Protein AF-A0A2V1CBY4-F1 (afdb_monomer_lite)

Sequence (226 aa):
MPPTPPKARNARYAAYTKPDKKIATVPKSSAPMFPLSPSSPLSRLSENPPPSEPYVIDFGTHKGKLLAEVSKSWISWVKGKILNGGFEEPRYDDLRDALRHWIDLETSSEPETLGEDHEWNPPPLGFAPSTFHEEGTCQPLCISGSQIGQYFELAETVYENLPTIGGMHDVLLTNNKKRYYLLHVYDWVKTHSSEAEADAALEKFLRRNDPEMYGMLGFEVSEYYW

pLDDT: mean 76.42, std 20.04, range [38.78, 97.62]

Structure (mmCIF, N/CA/C/O backbone):
data_AF-A0A2V1CBY4-F1
#
_entry.id   AF-A0A2V1CBY4-F1
#
loop_
_atom_site.group_PDB
_atom_site.id
_atom_site.type_symbol
_atom_site.label_atom_id
_atom_site.label_alt_id
_atom_site.label_comp_id
_atom_site.label_asym_id
_atom_site.label_entity_id
_atom_site.label_seq_id
_atom_site.pdbx_PDB_ins_code
_atom_site.Cartn_x
_atom_site.Cartn_y
_atom_site.Cartn_z
_atom_site.occupancy
_atom_site.B_iso_or_equiv
_atom_site.auth_seq_id
_atom_site.auth_comp_id
_atom_site.auth_asym_id
_atom_site.auth_atom_id
_atom_site.pdbx_PDB_model_num
ATOM 1 N N . MET A 1 1 ? 2.033 -22.271 -47.388 1.00 55.12 1 MET A N 1
ATOM 2 C CA . MET A 1 1 ? 2.064 -23.024 -46.115 1.00 55.12 1 MET A CA 1
ATOM 3 C C . MET A 1 1 ? 0.773 -22.722 -45.371 1.00 55.12 1 MET A C 1
ATOM 5 O O . MET A 1 1 ? 0.488 -21.541 -45.216 1.00 55.12 1 MET A O 1
ATOM 9 N N . PRO A 1 2 ? -0.050 -23.718 -45.006 1.00 56.16 2 PRO A N 1
ATOM 10 C CA . PRO A 1 2 ? -1.267 -23.459 -44.240 1.00 56.16 2 PRO A CA 1
ATOM 11 C C . PRO A 1 2 ? -0.933 -23.119 -42.772 1.00 56.16 2 PRO A C 1
ATOM 13 O O . PRO A 1 2 ? 0.048 -23.653 -42.247 1.00 56.16 2 PRO A O 1
ATOM 16 N N . PRO A 1 3 ? -1.716 -22.249 -42.105 1.00 59.38 3 PRO A N 1
ATOM 17 C CA . PRO A 1 3 ? -1.500 -21.896 -40.706 1.00 59.38 3 PRO A CA 1
ATOM 18 C C . PRO A 1 3 ? -1.922 -23.039 -39.774 1.00 59.38 3 PRO A C 1
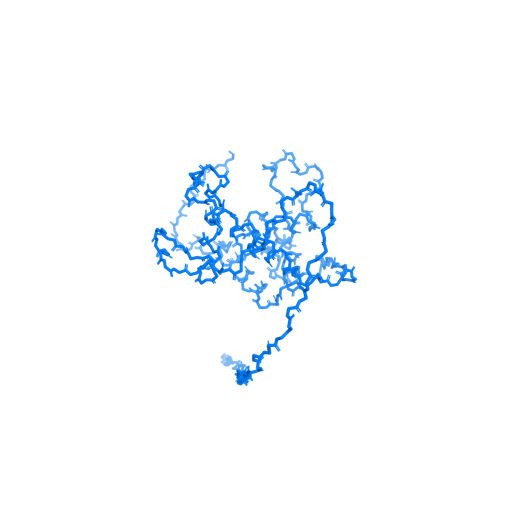ATOM 20 O O . PRO A 1 3 ? -3.004 -23.612 -39.900 1.00 59.38 3 PRO A O 1
ATOM 23 N N . THR A 1 4 ? -1.053 -23.371 -38.822 1.00 66.19 4 THR A N 1
ATOM 24 C CA . THR A 1 4 ? -1.335 -24.306 -37.726 1.00 66.19 4 THR A CA 1
ATOM 25 C C . THR A 1 4 ? -2.356 -23.724 -36.739 1.00 66.19 4 THR A C 1
ATOM 27 O O . THR A 1 4 ? -2.231 -22.555 -36.373 1.00 66.19 4 THR A O 1
ATOM 30 N N . PRO A 1 5 ? -3.327 -24.521 -36.253 1.00 60.47 5 PRO A N 1
ATOM 31 C CA . PRO A 1 5 ? -4.304 -24.073 -35.263 1.00 60.47 5 PRO A CA 1
ATOM 32 C C . PRO A 1 5 ? -3.688 -23.939 -33.854 1.00 60.47 5 PRO A C 1
ATOM 34 O O . PRO A 1 5 ? -2.742 -24.663 -33.521 1.00 60.47 5 PRO A O 1
ATOM 37 N N . PRO A 1 6 ? -4.231 -23.051 -32.996 1.00 55.97 6 PRO A N 1
ATOM 38 C CA . PRO A 1 6 ? -3.747 -22.870 -31.634 1.00 55.97 6 PRO A CA 1
ATOM 39 C C . PRO A 1 6 ? -4.102 -24.070 -30.744 1.00 55.97 6 PRO A C 1
ATOM 41 O O . PRO A 1 6 ? -5.236 -24.549 -30.708 1.00 55.97 6 PRO A O 1
ATOM 44 N N . LYS A 1 7 ? -3.100 -24.550 -29.999 1.00 54.38 7 LYS A N 1
ATOM 45 C CA . LYS A 1 7 ? -3.239 -25.598 -28.982 1.00 54.38 7 LYS A CA 1
ATOM 46 C C . LYS A 1 7 ? -4.062 -25.075 -27.803 1.00 54.38 7 LYS A C 1
ATOM 48 O O . LYS A 1 7 ? -3.594 -24.233 -27.043 1.00 54.38 7 LYS A O 1
ATOM 53 N N . ALA A 1 8 ? -5.251 -25.643 -27.623 1.00 50.94 8 ALA A N 1
ATOM 54 C CA . ALA A 1 8 ? -6.024 -25.539 -26.395 1.00 50.94 8 ALA A CA 1
ATOM 55 C C . ALA A 1 8 ? -5.210 -26.089 -25.211 1.00 50.94 8 ALA A C 1
ATOM 57 O O . ALA A 1 8 ? -4.724 -27.223 -25.254 1.00 50.94 8 ALA A O 1
ATOM 58 N N . ARG A 1 9 ? -5.061 -25.292 -24.148 1.00 48.69 9 ARG A N 1
ATOM 59 C CA . ARG A 1 9 ? -4.437 -25.717 -22.893 1.00 48.69 9 ARG A CA 1
ATOM 60 C C . ARG A 1 9 ? -5.451 -25.637 -21.750 1.00 48.69 9 ARG A C 1
ATOM 62 O O . ARG A 1 9 ? -5.736 -24.577 -21.221 1.00 48.69 9 ARG A O 1
ATOM 69 N N . ASN A 1 10 ? -5.959 -26.825 -21.433 1.00 38.78 10 ASN A N 1
ATOM 70 C CA . ASN A 1 10 ? -6.279 -27.382 -20.120 1.00 38.78 10 ASN A CA 1
ATOM 71 C C . ASN A 1 10 ? -7.112 -26.564 -19.126 1.00 38.78 10 ASN A C 1
ATOM 73 O O . ASN A 1 10 ? -6.604 -25.797 -18.316 1.00 38.78 10 ASN A O 1
ATOM 77 N N . ALA A 1 11 ? -8.384 -26.958 -19.071 1.00 48.00 11 ALA A N 1
ATOM 78 C CA . ALA A 1 11 ? -9.229 -26.908 -17.892 1.00 48.00 11 ALA A CA 1
ATOM 79 C C . ALA A 1 11 ? -8.626 -27.731 -16.736 1.00 48.00 11 ALA A C 1
ATOM 81 O O . ALA A 1 11 ? -8.433 -28.944 -16.852 1.00 48.00 11 ALA A O 1
ATOM 82 N N . ARG A 1 12 ? -8.377 -27.077 -15.599 1.00 43.75 12 ARG A N 1
ATOM 83 C CA . ARG A 1 12 ? -8.212 -27.710 -14.284 1.00 43.75 12 ARG A CA 1
ATOM 84 C C . ARG A 1 12 ? -8.840 -26.807 -13.223 1.00 43.75 12 ARG A C 1
ATOM 86 O O . ARG A 1 12 ? -8.151 -26.018 -12.595 1.00 43.75 12 ARG A O 1
ATOM 93 N N . TYR A 1 13 ? -10.143 -26.957 -13.013 1.00 40.81 13 TYR A N 1
ATOM 94 C CA . TYR A 1 13 ? -10.789 -26.534 -11.772 1.00 40.81 13 TYR A CA 1
ATOM 95 C C . TYR A 1 13 ? -11.248 -27.794 -11.047 1.00 40.81 13 TYR A C 1
ATOM 97 O O . TYR A 1 13 ? -12.235 -28.423 -11.423 1.00 40.81 13 TYR A O 1
ATOM 105 N N . ALA A 1 14 ? -10.461 -28.203 -10.053 1.00 44.50 14 ALA A N 1
ATOM 106 C CA . ALA A 1 14 ? -10.853 -29.214 -9.088 1.00 44.50 14 ALA A CA 1
ATOM 107 C C . ALA A 1 14 ? -11.705 -28.543 -8.003 1.00 44.50 14 ALA A C 1
ATOM 109 O O . ALA A 1 14 ? -11.366 -27.475 -7.494 1.00 44.50 14 ALA A O 1
ATOM 110 N N . ALA A 1 15 ? -12.835 -29.172 -7.702 1.00 46.38 15 ALA A N 1
ATOM 111 C CA . ALA A 1 15 ? -13.816 -28.737 -6.727 1.00 46.38 15 ALA A CA 1
ATOM 112 C C . ALA A 1 15 ? -13.221 -28.678 -5.311 1.00 46.38 15 ALA A C 1
ATOM 114 O O . ALA A 1 15 ? -12.754 -29.690 -4.793 1.00 46.38 15 ALA A O 1
ATOM 115 N N . TYR A 1 16 ? -13.308 -27.514 -4.666 1.00 43.09 16 TYR A N 1
ATOM 116 C CA . TYR A 1 16 ? -13.119 -27.391 -3.223 1.00 43.09 16 TYR A CA 1
ATOM 117 C C . TYR A 1 16 ? -14.472 -27.502 -2.520 1.00 43.09 16 TYR A C 1
ATOM 119 O O . TYR A 1 16 ? -15.336 -26.629 -2.610 1.00 43.09 16 TYR A O 1
ATOM 127 N N . THR A 1 17 ? -14.652 -28.620 -1.826 1.00 48.38 17 THR A N 1
ATOM 128 C CA . THR A 1 17 ? -15.756 -28.897 -0.908 1.00 48.38 17 THR A CA 1
ATOM 129 C C . THR A 1 17 ? -15.546 -28.157 0.414 1.00 48.38 17 THR A C 1
ATOM 131 O O . THR A 1 17 ? -14.491 -28.275 1.035 1.00 48.38 17 THR A O 1
ATOM 134 N N . LYS A 1 18 ? -16.566 -27.411 0.850 1.00 53.25 18 LYS A N 1
ATOM 135 C CA . LYS A 1 18 ? -16.624 -26.717 2.147 1.00 53.25 18 LYS A CA 1
ATOM 136 C C . LYS A 1 18 ? -16.678 -27.722 3.310 1.00 53.25 18 LYS A C 1
ATOM 138 O O . LYS A 1 18 ? -17.442 -28.681 3.209 1.00 53.25 18 LYS A O 1
ATOM 143 N N . PRO A 1 19 ? -15.979 -27.487 4.434 1.00 54.22 19 PRO A N 1
ATOM 144 C CA . PRO A 1 19 ? -16.253 -28.202 5.672 1.00 54.22 19 PRO A CA 1
ATOM 145 C C . PRO A 1 19 ? -17.371 -27.519 6.480 1.00 54.22 19 PRO A C 1
ATOM 147 O O . PRO A 1 19 ? -17.289 -26.341 6.828 1.00 54.22 19 PRO A O 1
ATOM 150 N N . ASP A 1 20 ? -18.400 -28.305 6.794 1.00 46.94 20 ASP A N 1
ATOM 151 C CA . ASP A 1 20 ? -19.438 -28.037 7.793 1.00 46.94 20 ASP A CA 1
ATOM 152 C C . ASP A 1 20 ? -18.820 -27.868 9.193 1.00 46.94 20 ASP A C 1
ATOM 154 O O . ASP A 1 20 ? -18.201 -28.796 9.724 1.00 46.94 20 ASP A O 1
ATOM 158 N N . LYS A 1 21 ? -19.025 -26.711 9.836 1.00 52.94 21 LYS A N 1
ATOM 159 C CA . LYS A 1 21 ? -18.724 -26.520 11.265 1.00 52.94 21 LYS A CA 1
ATOM 160 C C . LYS A 1 21 ? -20.004 -26.661 12.088 1.00 52.94 21 LYS A C 1
ATOM 162 O O . LYS A 1 21 ? -20.844 -25.767 12.137 1.00 52.94 21 LYS A O 1
ATOM 167 N N . LYS A 1 22 ? -20.110 -27.815 12.751 1.00 51.09 22 LYS A N 1
ATOM 168 C CA . LYS A 1 22 ? -21.103 -28.136 13.781 1.00 51.09 22 LYS A CA 1
ATOM 169 C C . LYS A 1 22 ? -20.962 -27.201 14.985 1.00 51.09 22 LYS A C 1
ATOM 171 O O . LYS A 1 22 ? -19.883 -27.074 15.557 1.00 51.09 22 LYS A O 1
ATOM 176 N N . ILE A 1 23 ? -22.084 -26.618 15.390 1.00 44.47 23 ILE A N 1
ATOM 177 C CA . ILE A 1 23 ? -22.261 -25.873 16.637 1.00 44.47 23 ILE A CA 1
ATOM 178 C C . ILE A 1 23 ? -22.364 -26.893 17.777 1.00 44.47 23 ILE A C 1
ATOM 180 O O . ILE A 1 23 ? -23.245 -27.753 17.758 1.00 44.47 23 ILE A O 1
ATOM 184 N N . ALA A 1 24 ? -21.461 -26.809 18.754 1.00 55.88 24 ALA A N 1
ATOM 185 C CA . ALA A 1 24 ? -21.548 -27.550 20.007 1.00 55.88 24 ALA A CA 1
ATOM 186 C C . ALA A 1 24 ? -22.181 -26.660 21.085 1.00 55.88 24 ALA A C 1
ATOM 188 O O . ALA A 1 24 ? -21.796 -25.509 21.279 1.00 55.88 24 ALA A O 1
ATOM 189 N N . THR A 1 25 ? -23.185 -27.210 21.756 1.00 48.69 25 THR A N 1
ATOM 190 C CA . THR A 1 25 ? -23.986 -26.595 22.818 1.00 48.69 25 THR A CA 1
ATOM 191 C C . THR A 1 25 ? -23.565 -27.176 24.180 1.00 48.69 25 THR A C 1
ATOM 193 O O . THR A 1 25 ? -23.189 -28.345 24.228 1.00 48.69 25 THR A O 1
ATOM 196 N N . VAL A 1 26 ? -23.801 -26.409 25.267 1.00 44.69 26 VAL A N 1
ATOM 197 C CA . VAL A 1 26 ? -23.940 -26.828 26.698 1.00 44.69 26 VAL A CA 1
ATOM 198 C C . VAL A 1 26 ? -22.620 -26.835 27.527 1.00 44.69 26 VAL A C 1
ATOM 200 O O . VAL A 1 26 ? -21.581 -27.089 26.927 1.00 44.69 26 VAL A O 1
ATOM 203 N N . PRO A 1 27 ? -22.589 -26.625 28.882 1.00 56.41 27 PRO A N 1
ATOM 204 C CA . PRO A 1 27 ? -23.635 -26.270 29.867 1.00 56.41 27 PRO A CA 1
ATOM 205 C C . PRO A 1 27 ? -23.394 -25.012 30.735 1.00 56.41 27 PRO A C 1
ATOM 207 O O . PRO A 1 27 ? -22.286 -24.558 30.991 1.00 56.41 27 PRO A O 1
ATOM 210 N N . LYS A 1 28 ? -24.515 -24.570 31.313 1.00 56.28 28 LYS A N 1
ATOM 211 C CA . LYS A 1 28 ? -24.694 -23.692 32.476 1.00 56.28 28 LYS A CA 1
ATOM 212 C C . LYS A 1 28 ? -24.162 -24.369 33.753 1.00 56.28 28 LYS A C 1
ATOM 214 O O . LYS A 1 28 ? -24.632 -25.452 34.089 1.00 56.28 28 LYS A O 1
ATOM 219 N N . SER A 1 29 ? -23.236 -23.727 34.470 1.00 52.38 29 SER A N 1
ATOM 220 C CA . SER A 1 29 ? -22.761 -24.172 35.789 1.00 52.38 29 SER A CA 1
ATOM 221 C C . SER A 1 29 ? -23.011 -23.091 36.840 1.00 52.38 29 SER A C 1
ATOM 223 O O . SER A 1 29 ? -22.680 -21.923 36.642 1.00 52.38 29 SER A O 1
ATOM 225 N N . SER A 1 30 ? -23.651 -23.499 37.932 1.00 57.56 30 SER A N 1
ATOM 226 C CA . SER A 1 30 ? -23.990 -22.699 39.107 1.00 57.56 30 SER A CA 1
ATOM 227 C C . SER A 1 30 ? -23.077 -23.053 40.281 1.00 57.56 30 SER A C 1
ATOM 229 O O . SER A 1 30 ? -22.755 -24.228 40.437 1.00 57.56 30 SER A O 1
ATOM 231 N N . ALA A 1 31 ? -22.819 -22.045 41.134 1.00 53.69 31 ALA A N 1
ATOM 232 C CA . ALA A 1 31 ? -22.392 -22.062 42.554 1.00 53.69 31 ALA A CA 1
ATOM 233 C C . ALA A 1 31 ? -21.036 -21.364 42.818 1.00 53.69 31 ALA A C 1
ATOM 235 O O . ALA A 1 31 ? -20.232 -21.259 41.896 1.00 53.69 31 ALA A O 1
ATOM 236 N N . PRO A 1 32 ? -20.691 -21.008 44.077 1.00 59.91 32 PRO A N 1
ATOM 237 C CA . PRO A 1 32 ? -21.495 -20.486 45.193 1.00 59.91 32 PRO A CA 1
ATOM 238 C C . PRO A 1 32 ? -20.951 -19.141 45.751 1.00 59.91 32 PRO A C 1
ATOM 240 O O . PRO A 1 32 ? -19.854 -18.697 45.425 1.00 59.91 32 PRO A O 1
ATOM 243 N N . MET A 1 33 ? -21.739 -18.503 46.627 1.00 61.59 33 MET A N 1
ATOM 244 C CA . MET A 1 33 ? -21.389 -17.297 47.397 1.00 61.59 33 MET A CA 1
ATOM 245 C C . MET A 1 33 ? -20.192 -17.528 48.335 1.00 61.59 33 MET A C 1
ATOM 247 O O . MET A 1 33 ? -20.223 -18.452 49.146 1.00 61.59 33 MET A O 1
ATOM 251 N N . PHE A 1 34 ? -19.218 -16.614 48.310 1.00 62.31 34 PHE A N 1
ATOM 252 C CA . PHE A 1 34 ? -18.241 -16.425 49.387 1.00 62.31 34 PHE A CA 1
ATOM 253 C C . PHE A 1 34 ? -18.455 -15.068 50.082 1.00 62.31 34 PHE A C 1
ATOM 255 O O . PHE A 1 34 ? -18.749 -14.080 49.404 1.00 62.31 34 PHE A O 1
ATOM 262 N N . PRO A 1 35 ? -18.337 -15.007 51.423 1.00 63.47 35 PRO A N 1
ATOM 263 C CA . PRO A 1 35 ? -18.532 -13.792 52.200 1.00 63.47 35 PRO A CA 1
ATOM 264 C C . PRO A 1 35 ? -17.311 -12.865 52.169 1.00 63.47 35 PRO A C 1
ATOM 266 O O . PRO A 1 35 ? -16.159 -13.285 52.084 1.00 63.47 35 PRO A O 1
ATOM 269 N N . LEU A 1 36 ? -17.633 -11.577 52.260 1.00 50.41 36 LEU A N 1
ATOM 270 C CA . LEU A 1 36 ? -16.775 -10.403 52.159 1.00 50.41 36 LEU A CA 1
ATOM 271 C C . LEU A 1 36 ? -15.687 -10.354 53.242 1.00 50.41 36 LEU A C 1
ATOM 273 O O . LEU A 1 36 ? -15.966 -10.552 54.423 1.00 50.41 36 LEU A O 1
ATOM 277 N N . SER A 1 37 ? -14.478 -9.960 52.840 1.00 57.09 37 SER A N 1
ATOM 278 C CA . SER A 1 37 ? -13.476 -9.361 53.728 1.00 57.09 37 SER A CA 1
ATOM 279 C C . SER A 1 37 ? -13.196 -7.918 53.278 1.00 57.09 37 SER A C 1
ATOM 281 O O . SER A 1 37 ? -12.965 -7.702 52.087 1.00 57.09 37 SER A O 1
ATOM 283 N N . PRO A 1 38 ? -13.240 -6.925 54.188 1.00 71.44 38 PRO A N 1
ATOM 284 C CA . PRO A 1 38 ? -13.033 -5.519 53.865 1.00 71.44 38 PRO A CA 1
ATOM 285 C C . PRO A 1 38 ? -11.573 -5.123 54.104 1.00 71.44 38 PRO A C 1
ATOM 287 O O . PRO A 1 38 ? -11.144 -5.066 55.251 1.00 71.44 38 PRO A O 1
ATOM 290 N N . SER A 1 39 ? -10.830 -4.794 53.044 1.00 45.91 39 SER A N 1
ATOM 291 C CA . SER A 1 39 ? -9.534 -4.119 53.179 1.00 45.91 39 SER A CA 1
ATOM 292 C C . SER A 1 39 ? -9.210 -3.237 51.975 1.00 45.91 39 SER A C 1
ATOM 294 O O . SER A 1 39 ? -9.085 -3.714 50.853 1.00 45.91 39 SER A O 1
ATOM 296 N N . SER A 1 40 ? -8.979 -1.965 52.306 1.00 51.38 40 SER A N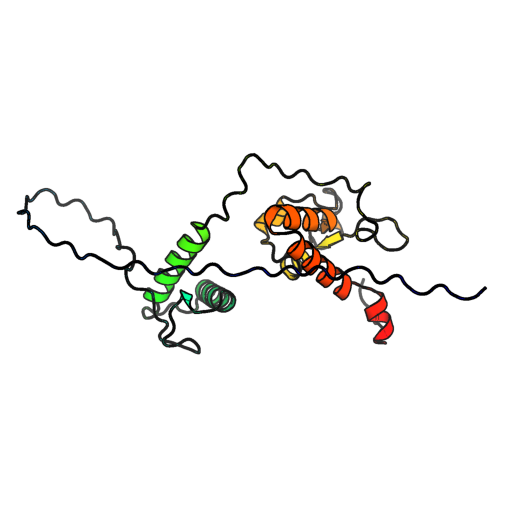 1
ATOM 297 C CA . SER A 1 40 ? -8.210 -0.941 51.589 1.00 51.38 40 SER A CA 1
ATOM 298 C C . SER A 1 40 ? -8.906 -0.130 50.479 1.00 51.38 40 SER A C 1
ATOM 300 O O . SER A 1 40 ? -9.243 -0.663 49.424 1.00 51.38 40 SER A O 1
ATOM 302 N N . PRO A 1 41 ? -9.031 1.204 50.662 1.00 56.16 41 PRO A N 1
ATOM 303 C CA . PRO A 1 41 ? -9.358 2.134 49.593 1.00 56.16 41 PRO A CA 1
ATOM 304 C C . PRO A 1 41 ? -8.091 2.395 48.767 1.00 56.16 41 PRO A C 1
ATOM 306 O O . PRO A 1 41 ? -7.356 3.348 49.017 1.00 56.16 41 PRO A O 1
ATOM 309 N N . LEU A 1 42 ? -7.809 1.521 47.799 1.00 47.00 42 LEU A N 1
ATOM 310 C CA . LEU A 1 42 ? -6.901 1.868 46.710 1.00 47.00 42 LEU A CA 1
ATOM 311 C C . LEU A 1 42 ? -7.686 2.684 45.683 1.00 47.00 42 LEU A C 1
ATOM 313 O O . LEU A 1 42 ? -8.744 2.261 45.214 1.00 47.00 42 LEU A O 1
ATOM 317 N N . SER A 1 43 ? -7.157 3.858 45.356 1.00 42.16 43 SER A N 1
ATOM 318 C CA . SER A 1 43 ? -7.598 4.708 44.258 1.00 42.16 43 SER A CA 1
ATOM 319 C C . SER A 1 43 ? -7.859 3.869 43.008 1.00 42.16 43 SER A C 1
ATOM 321 O O . SER A 1 43 ? -6.926 3.337 42.408 1.00 42.16 43 SER A O 1
ATOM 323 N N . ARG A 1 44 ? -9.138 3.749 42.633 1.00 43.41 44 ARG A N 1
ATOM 324 C CA . ARG A 1 44 ? -9.574 3.190 41.353 1.00 43.41 44 ARG A CA 1
ATOM 325 C C . ARG A 1 44 ? -8.953 4.027 40.237 1.00 43.41 44 ARG A C 1
ATOM 327 O O . ARG A 1 44 ? -9.488 5.075 39.882 1.00 43.41 44 ARG A O 1
ATOM 334 N N . LEU A 1 45 ? -7.837 3.561 39.680 1.00 43.78 45 LEU A N 1
ATOM 335 C CA . LEU A 1 45 ? -7.622 3.751 38.254 1.00 43.78 45 LEU A CA 1
ATOM 336 C C . LEU A 1 45 ? -8.827 3.116 37.561 1.00 43.78 45 LEU A C 1
ATOM 338 O O . LEU A 1 45 ? -9.236 2.010 37.905 1.00 43.78 45 LEU A O 1
ATOM 342 N N . SER A 1 46 ? -9.437 3.876 36.664 1.00 45.62 46 SER A N 1
ATOM 343 C CA . SER A 1 46 ? -10.626 3.508 35.910 1.00 45.62 46 SER A CA 1
ATOM 344 C C . SER A 1 46 ? -10.335 2.300 35.009 1.00 45.62 46 SER A C 1
ATOM 346 O O . SER A 1 46 ? -10.058 2.464 33.826 1.00 45.62 46 SER A O 1
ATOM 348 N N . GLU A 1 47 ? -10.387 1.086 35.558 1.00 48.25 47 GLU A N 1
ATOM 349 C CA . GLU A 1 47 ? -10.667 -0.130 34.791 1.00 48.25 47 GLU A CA 1
ATOM 350 C C . GLU A 1 47 ? -12.111 -0.003 34.303 1.00 48.25 47 GLU A C 1
ATOM 352 O O . GLU A 1 47 ? -13.054 -0.414 34.979 1.00 48.25 47 GLU A O 1
ATOM 357 N N . ASN A 1 48 ? -12.301 0.648 33.154 1.00 54.88 48 ASN A N 1
ATOM 358 C CA . ASN A 1 48 ? -13.534 0.470 32.404 1.00 54.88 48 ASN A CA 1
ATOM 359 C C . ASN A 1 48 ? -13.529 -0.989 31.934 1.00 54.88 48 ASN A C 1
ATOM 361 O O . ASN A 1 48 ? -12.645 -1.351 31.151 1.00 54.88 48 ASN A O 1
ATOM 365 N N . PRO A 1 49 ? -14.432 -1.851 32.443 1.00 57.75 49 PRO A N 1
ATOM 366 C CA . PRO A 1 49 ? -14.528 -3.210 31.940 1.00 57.75 49 PRO A CA 1
ATOM 367 C C . PRO A 1 49 ? -14.790 -3.140 30.430 1.00 57.75 49 PRO A C 1
ATOM 369 O O . PRO A 1 49 ? -15.543 -2.262 29.998 1.00 57.75 49 PRO A O 1
ATOM 372 N N . PRO A 1 50 ? -14.178 -4.027 29.624 1.00 59.00 50 PRO A N 1
ATOM 373 C CA . PRO A 1 50 ? -14.440 -4.055 28.195 1.00 59.00 50 PRO A CA 1
ATOM 374 C C . PRO A 1 50 ? -15.956 -4.163 27.989 1.00 59.00 50 PRO A C 1
ATOM 376 O O . PRO A 1 50 ? -16.589 -4.988 28.661 1.00 59.00 50 PRO A O 1
ATOM 379 N N . PRO A 1 51 ? -16.556 -3.326 27.126 1.00 60.25 51 PRO A N 1
ATOM 380 C CA . PRO A 1 51 ? -17.990 -3.357 26.898 1.00 60.25 51 PRO A CA 1
ATOM 381 C C . PRO A 1 51 ? -18.361 -4.758 26.408 1.00 60.25 51 PRO A C 1
ATOM 383 O O . PRO A 1 51 ? -17.982 -5.180 25.319 1.00 60.25 51 PRO A O 1
ATOM 386 N N . SER A 1 52 ? -19.066 -5.513 27.253 1.00 66.38 52 SER A N 1
ATOM 387 C CA . SER A 1 52 ? -19.444 -6.902 26.975 1.00 66.38 52 SER A CA 1
ATOM 388 C C . SER A 1 52 ? -20.510 -7.018 25.887 1.00 66.38 52 SER A C 1
ATOM 390 O O . SER A 1 52 ? -20.820 -8.122 25.443 1.00 66.38 52 SER A O 1
ATOM 392 N N . GLU A 1 53 ? -21.089 -5.894 25.471 1.00 82.44 53 GLU A N 1
ATOM 393 C CA . GLU A 1 53 ? -22.155 -5.846 24.485 1.00 82.44 53 GLU A CA 1
ATOM 394 C C . GLU A 1 53 ? -21.643 -5.257 23.165 1.00 82.44 53 GLU A C 1
ATOM 396 O O . GLU A 1 53 ? -20.998 -4.205 23.159 1.00 82.44 53 GLU A O 1
ATOM 401 N N . PRO A 1 54 ? -21.902 -5.926 22.028 1.00 88.94 54 PRO A N 1
ATOM 402 C CA . PRO A 1 54 ? -21.482 -5.429 20.731 1.00 88.94 54 PRO A CA 1
ATOM 403 C C . PRO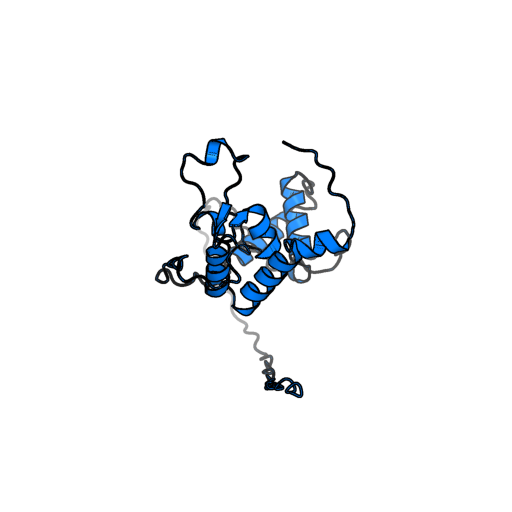 A 1 54 ? -22.25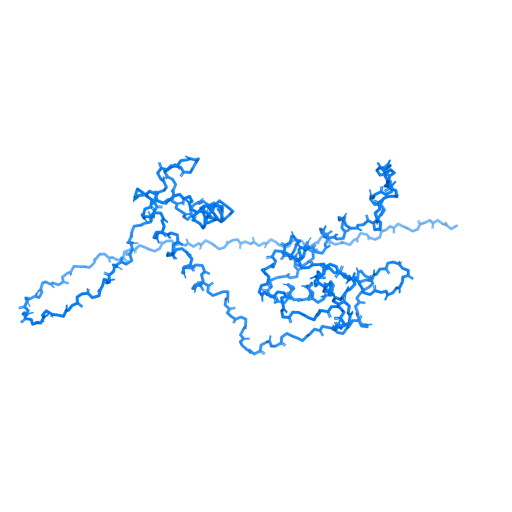2 -4.143 20.397 1.00 88.94 54 PRO A C 1
ATOM 405 O O . PRO A 1 54 ? -23.481 -4.107 20.445 1.00 88.94 54 PRO A O 1
ATOM 408 N N . TYR A 1 55 ? -21.521 -3.082 20.050 1.00 93.06 55 TYR A N 1
ATOM 409 C CA . TYR A 1 55 ? -22.098 -1.766 19.777 1.00 93.06 55 TYR A CA 1
ATOM 410 C C . TYR A 1 55 ? -23.053 -1.795 18.571 1.00 93.06 55 TYR A C 1
ATOM 412 O O . TYR A 1 55 ? -22.680 -2.230 17.472 1.00 93.06 55 TYR A O 1
ATOM 420 N N . VAL A 1 56 ? -24.276 -1.297 18.781 1.00 96.12 56 VAL A N 1
ATOM 421 C CA . VAL A 1 56 ? -25.315 -1.137 17.755 1.00 96.12 56 VAL A CA 1
ATOM 422 C C . VAL A 1 56 ? -25.333 0.317 17.300 1.00 96.12 56 VAL A C 1
ATOM 424 O O . VAL A 1 56 ? -25.535 1.227 18.099 1.00 96.12 56 VAL A O 1
ATOM 427 N N . ILE A 1 57 ? -25.176 0.537 15.999 1.00 95.94 57 ILE A N 1
ATOM 428 C CA . ILE A 1 57 ? -25.205 1.874 15.405 1.00 95.94 57 ILE A CA 1
ATOM 429 C C . ILE A 1 57 ? -26.632 2.421 15.487 1.00 95.94 57 ILE A C 1
ATOM 431 O O . ILE A 1 57 ? -27.568 1.784 15.009 1.00 95.94 57 ILE A O 1
ATOM 435 N N . ASP A 1 58 ? -26.830 3.617 16.031 1.00 95.81 58 ASP A N 1
ATOM 436 C CA . ASP A 1 58 ? -28.159 4.217 16.222 1.00 95.81 58 ASP A CA 1
ATOM 437 C C . ASP A 1 58 ? -28.489 5.346 15.219 1.00 95.81 58 ASP A C 1
ATOM 439 O O . ASP A 1 58 ? -29.607 5.879 15.220 1.00 95.81 58 ASP A O 1
ATOM 443 N N . PHE A 1 59 ? -27.572 5.652 14.291 1.00 93.62 59 PHE A N 1
ATOM 444 C CA . PHE A 1 59 ? -27.686 6.744 13.316 1.00 93.62 59 PHE A CA 1
ATOM 445 C C . PHE A 1 59 ? -27.408 6.338 11.855 1.00 93.62 59 PHE A C 1
ATOM 447 O O . PHE A 1 59 ? -26.843 5.289 11.546 1.00 93.62 59 PHE A O 1
ATOM 454 N N . GLY A 1 60 ? -27.789 7.228 10.930 1.00 93.62 60 GLY A N 1
ATOM 455 C CA . GLY A 1 60 ? -27.451 7.140 9.506 1.00 93.62 60 GLY A CA 1
ATOM 456 C C . GLY A 1 60 ? -27.990 5.896 8.788 1.00 93.62 60 GLY A C 1
ATOM 457 O O . GLY A 1 60 ? -28.981 5.290 9.191 1.00 93.62 60 GLY A O 1
ATOM 458 N N . THR A 1 61 ? -27.323 5.522 7.694 1.00 94.62 61 THR A N 1
ATOM 459 C CA . THR A 1 61 ? -27.710 4.406 6.807 1.00 94.62 61 THR A CA 1
ATOM 460 C C . THR A 1 61 ? -27.549 3.026 7.453 1.00 94.62 61 THR A C 1
ATOM 462 O O . THR A 1 61 ? -28.159 2.059 7.004 1.00 94.62 61 THR A O 1
ATOM 465 N N . HIS A 1 62 ? -26.732 2.918 8.503 1.00 96.06 62 HIS A N 1
ATOM 466 C CA . HIS A 1 62 ? -26.421 1.656 9.183 1.00 96.06 62 HIS A CA 1
ATOM 467 C C . HIS A 1 62 ? -27.137 1.509 10.532 1.00 96.06 62 HIS A C 1
ATOM 469 O O . HIS A 1 62 ? -26.773 0.642 11.321 1.00 96.06 62 HIS A O 1
ATOM 475 N N . LYS A 1 63 ? -28.174 2.316 10.790 1.00 96.06 63 LYS A N 1
ATOM 476 C CA . LYS A 1 63 ? -28.964 2.243 12.021 1.00 96.06 63 LYS A CA 1
ATOM 477 C C . LYS A 1 63 ? -29.509 0.829 12.270 1.00 96.06 63 LYS A C 1
ATOM 479 O O . LYS A 1 63 ? -30.119 0.227 11.389 1.00 96.06 63 LYS A O 1
ATOM 484 N N . GLY A 1 64 ? -29.325 0.337 13.491 1.00 96.06 64 GLY A N 1
ATOM 485 C CA . GLY A 1 64 ? -29.732 -0.986 13.957 1.00 96.06 64 GLY A CA 1
ATOM 486 C C . GLY A 1 64 ? -28.749 -2.109 13.629 1.00 96.06 64 GLY A C 1
ATOM 487 O O . GLY A 1 64 ? -28.988 -3.235 14.053 1.00 96.06 64 GLY A O 1
ATOM 488 N N . LYS A 1 65 ? -27.663 -1.833 12.895 1.00 96.69 65 LYS A N 1
ATOM 489 C CA . LYS A 1 65 ? -26.622 -2.827 12.599 1.00 96.69 65 LYS A CA 1
ATOM 490 C C . LYS A 1 65 ? -25.528 -2.810 13.653 1.00 96.69 65 LYS A C 1
ATOM 492 O O . LYS A 1 65 ? -25.231 -1.764 14.237 1.00 96.69 65 LYS A O 1
ATOM 497 N N . LEU A 1 66 ? -24.897 -3.961 13.850 1.00 95.25 66 LEU A N 1
ATOM 498 C CA . LEU A 1 66 ? -23.701 -4.061 14.683 1.00 95.25 66 LEU A CA 1
ATOM 499 C C . LEU A 1 66 ? -22.497 -3.469 13.956 1.00 95.25 66 LEU A C 1
ATOM 501 O O . LEU A 1 66 ? -22.392 -3.579 12.734 1.00 95.25 66 LEU A O 1
ATOM 505 N N . LEU A 1 67 ? -21.543 -2.913 14.706 1.00 92.69 67 LEU A N 1
ATOM 506 C CA . LEU A 1 67 ? -20.307 -2.371 14.129 1.00 92.69 67 LEU A CA 1
ATOM 507 C C . LEU A 1 67 ? -19.556 -3.411 13.268 1.00 92.69 67 LEU A C 1
ATOM 509 O O . LEU A 1 67 ? -19.027 -3.072 12.215 1.00 92.69 67 LEU A O 1
ATOM 513 N N . ALA A 1 68 ? -19.594 -4.687 13.669 1.00 90.12 68 ALA A N 1
ATOM 514 C CA . ALA A 1 68 ? -18.981 -5.807 12.949 1.00 90.12 68 ALA A CA 1
ATOM 515 C C . ALA A 1 68 ? -19.700 -6.207 11.642 1.00 90.12 68 ALA A C 1
ATOM 517 O O . ALA A 1 68 ? -19.112 -6.889 10.808 1.00 90.12 68 ALA A O 1
ATOM 518 N N . GLU A 1 69 ? -20.961 -5.807 11.446 1.00 94.19 69 GLU A N 1
ATOM 519 C CA . GLU A 1 69 ? -21.733 -6.103 10.225 1.00 94.19 69 GLU A CA 1
ATOM 520 C C . GLU A 1 69 ? -21.527 -5.057 9.122 1.00 94.19 69 GLU A C 1
ATOM 522 O O . GLU A 1 69 ? -22.021 -5.209 7.999 1.00 94.19 69 GLU A O 1
ATOM 527 N N . VAL A 1 70 ? -20.849 -3.957 9.441 1.00 94.44 70 VAL A N 1
ATOM 528 C CA . VAL A 1 70 ? -20.633 -2.855 8.510 1.00 94.44 70 VAL A CA 1
ATOM 529 C C . VAL A 1 70 ? -19.311 -3.034 7.763 1.00 94.44 70 VAL A C 1
ATOM 531 O O . VAL A 1 70 ? -18.359 -3.624 8.263 1.00 94.44 70 VAL A O 1
ATOM 534 N N . SER A 1 71 ? -19.248 -2.542 6.523 1.00 92.06 71 SER A N 1
ATOM 535 C CA . SER A 1 71 ? -18.041 -2.643 5.707 1.00 92.06 71 SER A CA 1
ATOM 536 C C . SER A 1 71 ? -16.880 -1.847 6.310 1.00 92.06 71 SER A C 1
ATOM 538 O O . SER A 1 71 ? -17.057 -0.736 6.821 1.00 92.06 71 SER A O 1
ATOM 540 N N . LYS A 1 72 ? -15.659 -2.377 6.162 1.00 85.44 72 LYS A N 1
ATOM 541 C CA . LYS A 1 72 ? -14.426 -1.717 6.623 1.00 85.44 72 LYS A CA 1
ATOM 542 C C . LYS A 1 72 ? -14.270 -0.300 6.062 1.00 85.44 72 LYS A C 1
ATOM 544 O O . LYS A 1 72 ? -13.843 0.599 6.777 1.00 85.44 72 LYS A O 1
ATOM 549 N N . SER A 1 73 ? -14.686 -0.067 4.815 1.00 82.12 73 SER A N 1
ATOM 550 C CA . SER A 1 73 ? -14.643 1.260 4.186 1.00 82.12 73 SER A CA 1
ATOM 551 C C . SER A 1 73 ? -15.506 2.292 4.920 1.00 82.12 73 SER A C 1
ATOM 553 O O . SER A 1 73 ? -15.086 3.437 5.077 1.00 82.12 73 SER A O 1
ATOM 555 N N . TRP A 1 74 ? -16.692 1.905 5.405 1.00 93.88 74 TRP A N 1
ATOM 556 C CA . TRP A 1 74 ? -17.541 2.809 6.186 1.00 93.88 74 TRP A CA 1
ATOM 557 C C . TRP A 1 74 ? -16.937 3.081 7.564 1.00 93.88 74 TRP A C 1
ATOM 559 O O . TRP A 1 74 ? -16.890 4.233 7.988 1.00 93.88 74 TRP A O 1
ATOM 569 N N . ILE A 1 75 ? -16.393 2.053 8.222 1.00 92.56 75 ILE A N 1
ATOM 570 C CA . ILE A 1 75 ? -15.681 2.210 9.499 1.00 92.56 75 ILE A CA 1
ATOM 571 C C . ILE A 1 75 ? -14.498 3.178 9.332 1.00 92.56 75 ILE A C 1
ATOM 573 O O . ILE A 1 75 ? -14.342 4.108 10.122 1.00 92.56 75 ILE A O 1
ATOM 577 N N . SER A 1 76 ? -13.711 3.023 8.263 1.00 84.44 76 SER A N 1
ATOM 578 C CA . SER A 1 76 ? -12.610 3.932 7.925 1.00 84.44 76 SER A CA 1
ATOM 579 C C . SER A 1 76 ? -13.091 5.368 7.695 1.00 84.44 76 SER A C 1
ATOM 581 O O . SER A 1 76 ? -12.436 6.315 8.130 1.00 84.44 76 SER A O 1
ATOM 583 N N . TRP A 1 77 ? -14.247 5.552 7.052 1.00 93.06 77 TRP A N 1
ATOM 584 C CA . TRP A 1 77 ? -14.848 6.874 6.873 1.00 93.06 77 TRP A CA 1
ATOM 585 C C . TRP A 1 77 ? -15.271 7.507 8.207 1.00 93.06 77 TRP A C 1
ATOM 587 O O . TRP A 1 77 ? -14.972 8.680 8.438 1.00 93.06 77 TRP A O 1
ATOM 597 N N . VAL A 1 78 ? -15.906 6.746 9.110 1.00 94.25 78 VAL A N 1
ATOM 598 C CA . VAL A 1 78 ? -16.289 7.238 10.448 1.00 94.25 78 VAL A CA 1
ATOM 599 C C . VAL A 1 78 ? -15.052 7.626 11.258 1.00 94.25 78 VAL A C 1
ATOM 601 O O . VAL A 1 78 ? -15.028 8.715 11.832 1.00 94.25 78 VAL A O 1
ATOM 604 N N . LYS A 1 79 ? -13.996 6.801 11.238 1.00 90.50 79 LYS A N 1
ATOM 605 C CA . LYS A 1 79 ? -12.697 7.127 11.857 1.00 90.50 79 LYS A CA 1
ATOM 606 C C . LYS A 1 79 ? -12.151 8.452 11.321 1.00 90.50 79 LYS A C 1
ATOM 608 O O . LYS A 1 79 ? -11.813 9.342 12.098 1.00 90.50 79 LYS A O 1
ATOM 613 N N . GLY A 1 80 ? -12.147 8.620 9.997 1.00 83.44 80 GLY A N 1
ATOM 614 C CA . GLY A 1 80 ? -11.744 9.872 9.358 1.00 83.44 80 GLY A CA 1
ATOM 615 C C . GLY A 1 80 ? -12.586 11.065 9.814 1.00 83.44 80 GLY A C 1
ATOM 616 O O . GLY A 1 80 ? -12.050 12.148 10.028 1.00 83.44 80 GLY A O 1
ATOM 617 N N . LYS A 1 81 ? -13.896 10.894 10.016 1.00 94.00 81 LYS A N 1
ATOM 618 C CA . LYS A 1 81 ? -14.758 11.963 10.538 1.00 94.00 81 LYS A CA 1
ATOM 619 C C . LYS A 1 81 ? -14.448 12.324 11.987 1.00 94.00 81 LYS A C 1
ATOM 621 O O . LYS A 1 81 ? -14.385 13.515 12.266 1.00 94.00 81 LYS A O 1
ATOM 626 N N . ILE A 1 82 ? -14.199 11.346 12.855 1.00 93.12 82 ILE A N 1
ATOM 627 C CA . ILE A 1 82 ? -13.812 11.585 14.255 1.00 93.12 82 ILE A CA 1
ATOM 628 C C . ILE A 1 82 ? -12.499 12.371 14.334 1.00 93.12 82 ILE A C 1
ATOM 630 O O . ILE A 1 82 ? -12.415 13.362 15.053 1.00 93.12 82 ILE A O 1
ATOM 634 N N . LEU A 1 83 ? -11.496 11.988 13.538 1.00 86.75 83 LEU A N 1
ATOM 635 C CA . LEU A 1 83 ? -10.208 12.692 13.486 1.00 86.75 83 LEU A CA 1
ATOM 636 C C . LEU A 1 83 ? -10.329 14.143 12.992 1.00 86.75 83 LEU A C 1
ATOM 638 O O . LEU A 1 83 ? -9.516 14.985 13.353 1.00 86.75 83 LEU A O 1
ATOM 642 N N . ASN A 1 84 ? -11.352 14.441 12.190 1.00 91.44 84 ASN A N 1
ATOM 643 C CA . ASN A 1 84 ? -11.637 15.783 11.681 1.00 91.44 84 ASN A CA 1
ATOM 644 C C . ASN A 1 84 ? -12.614 16.580 12.574 1.00 91.44 84 ASN A C 1
ATOM 646 O O . ASN A 1 84 ? -13.223 17.537 12.095 1.00 91.44 84 ASN A O 1
ATOM 650 N N . GLY A 1 85 ? -12.814 16.178 13.836 1.00 92.25 85 GLY A N 1
ATOM 651 C CA . GLY A 1 85 ? -13.708 16.865 14.782 1.00 92.25 85 GLY A CA 1
ATOM 652 C C . GLY A 1 85 ? -15.204 16.611 14.550 1.00 92.25 85 GLY A C 1
ATOM 653 O O . GLY A 1 85 ? -16.060 17.323 15.068 1.00 92.25 85 GLY A O 1
ATOM 654 N N . GLY A 1 86 ? -15.561 15.613 13.741 1.00 92.62 86 GLY A N 1
ATOM 655 C CA . GLY A 1 86 ? -16.928 15.099 13.683 1.00 92.62 86 GLY A CA 1
ATOM 656 C C . GLY A 1 86 ? -17.226 14.189 14.876 1.00 92.62 86 GLY A C 1
ATOM 657 O O . GLY A 1 86 ? -16.320 13.573 15.426 1.00 92.62 86 GLY A O 1
ATOM 658 N N . PHE A 1 87 ? -18.503 14.040 15.236 1.00 93.69 87 PHE A N 1
ATOM 659 C CA . PHE A 1 87 ? -18.937 13.163 16.335 1.00 93.69 87 PHE A CA 1
ATOM 660 C C . PHE A 1 87 ? -18.331 13.529 17.704 1.00 93.69 87 PHE A C 1
ATOM 662 O O . PHE A 1 87 ? -18.050 12.653 18.522 1.00 93.69 87 PHE A O 1
ATOM 669 N N . GLU A 1 88 ? -18.110 14.820 17.965 1.00 94.12 88 GLU A N 1
ATOM 670 C CA . GLU A 1 88 ? -17.630 15.285 19.271 1.00 94.12 88 GLU A CA 1
ATOM 671 C C . GLU A 1 88 ? -18.723 15.281 20.342 1.00 94.12 88 GLU A C 1
ATOM 673 O O . GLU A 1 88 ? -18.404 15.268 21.535 1.00 94.12 88 GLU A O 1
ATOM 678 N N . GLU A 1 89 ? -19.998 15.277 19.938 1.00 95.44 89 GLU A N 1
ATOM 679 C CA . GLU A 1 89 ? -21.111 15.351 20.878 1.00 95.44 89 GLU A CA 1
ATOM 680 C C . GLU A 1 89 ? -21.133 14.144 21.838 1.00 95.44 89 GLU A C 1
ATOM 682 O O . GLU A 1 89 ? -20.941 13.014 21.386 1.00 95.44 89 GLU A O 1
ATOM 687 N N . PRO A 1 90 ? -21.476 14.338 23.131 1.00 94.62 90 PRO A N 1
ATOM 688 C CA . PRO A 1 90 ? -21.438 13.274 24.147 1.00 94.62 90 PRO A CA 1
ATOM 689 C C . PRO A 1 90 ? -22.253 12.018 23.809 1.00 94.62 90 PRO A C 1
ATOM 691 O O . PRO A 1 90 ? -21.949 10.921 24.255 1.00 94.62 90 PRO A O 1
ATOM 694 N N . ARG A 1 91 ? -23.287 12.145 22.967 1.00 94.38 91 ARG A N 1
ATOM 695 C CA . ARG A 1 91 ? -24.080 10.996 22.490 1.00 94.38 91 ARG A CA 1
ATOM 696 C C . ARG A 1 91 ? -23.273 9.973 21.676 1.00 94.38 91 ARG A C 1
ATOM 698 O O . ARG A 1 91 ? -23.782 8.892 21.416 1.00 94.38 91 ARG A O 1
ATOM 705 N N . TYR A 1 92 ? -22.069 10.326 21.225 1.00 94.62 92 TYR A N 1
ATOM 706 C CA . TYR A 1 92 ? -21.197 9.465 20.426 1.00 94.62 92 TYR A CA 1
ATOM 707 C C . TYR A 1 92 ? -20.000 8.919 21.219 1.00 94.62 92 TYR A C 1
ATOM 709 O O . TYR A 1 92 ? -19.088 8.355 20.615 1.00 94.62 92 TYR A O 1
ATOM 717 N N . ASP A 1 93 ? -19.979 9.062 22.548 1.00 93.56 93 ASP A N 1
ATOM 718 C CA . ASP A 1 93 ? -18.916 8.503 23.398 1.00 93.56 93 ASP A CA 1
ATOM 719 C C . ASP A 1 93 ? -18.804 6.985 23.216 1.00 93.56 93 ASP A C 1
ATOM 721 O O . ASP A 1 93 ? -17.731 6.483 22.883 1.00 93.56 93 ASP A O 1
ATOM 725 N N . ASP A 1 94 ? -19.940 6.286 23.246 1.00 91.94 94 ASP A N 1
ATOM 726 C CA . ASP A 1 94 ? -20.003 4.836 23.046 1.00 91.94 94 ASP A CA 1
ATOM 727 C C . ASP A 1 94 ? -19.482 4.405 21.662 1.00 91.94 94 ASP A C 1
ATOM 729 O O . ASP A 1 94 ? -18.821 3.376 21.535 1.00 91.94 94 ASP A O 1
ATOM 733 N N . LEU A 1 95 ? -19.728 5.205 20.612 1.00 94.19 95 LEU A N 1
ATOM 734 C CA . LEU A 1 95 ? -19.195 4.949 19.267 1.00 94.19 95 LEU A CA 1
ATOM 735 C C . LEU A 1 95 ? -17.670 5.076 19.250 1.00 94.19 95 LEU A C 1
ATOM 737 O O . LEU A 1 95 ? -16.983 4.250 18.645 1.00 94.19 95 LEU A O 1
ATOM 741 N N . ARG A 1 96 ? -17.141 6.137 19.873 1.00 94.62 96 ARG A N 1
ATOM 742 C CA . ARG A 1 96 ? -15.698 6.397 19.938 1.00 94.62 96 ARG A CA 1
ATOM 743 C C . ARG A 1 96 ? -14.989 5.292 20.713 1.00 94.62 96 ARG A C 1
ATOM 745 O O . ARG A 1 96 ? -13.953 4.813 20.251 1.00 94.62 96 ARG A O 1
ATOM 752 N N . ASP A 1 97 ? -15.567 4.848 21.822 1.00 92.06 97 ASP A N 1
ATOM 753 C CA . ASP A 1 97 ? -15.019 3.761 22.630 1.00 92.06 97 ASP A CA 1
ATOM 754 C C . ASP A 1 97 ? -15.123 2.407 21.915 1.00 92.06 97 ASP A C 1
ATOM 756 O O . ASP A 1 97 ? -14.134 1.673 21.846 1.00 92.06 97 ASP A O 1
ATOM 760 N N . ALA A 1 98 ? -16.250 2.111 21.261 1.00 92.00 98 ALA A N 1
ATOM 761 C CA . ALA A 1 98 ? -16.386 0.910 20.437 1.00 92.00 98 ALA A CA 1
ATOM 762 C C . ALA A 1 98 ? -15.368 0.874 19.281 1.00 92.00 98 ALA A C 1
ATOM 764 O O . ALA A 1 98 ? -14.790 -0.176 18.996 1.00 92.00 98 ALA A O 1
ATOM 765 N N . LEU A 1 99 ? -15.106 2.012 18.629 1.00 91.50 99 LEU A N 1
ATOM 766 C CA . LEU A 1 99 ? -14.114 2.111 17.554 1.00 91.50 99 LEU A CA 1
ATOM 767 C C . LEU A 1 99 ? -12.672 1.984 18.052 1.00 91.50 99 LEU A C 1
ATOM 769 O O . LEU A 1 99 ? -11.858 1.412 17.329 1.00 91.50 99 LEU A O 1
ATOM 773 N N . ARG A 1 100 ? -12.352 2.478 19.256 1.00 89.69 100 ARG A N 1
ATOM 774 C CA . ARG A 1 100 ? -11.041 2.258 19.896 1.00 89.69 100 ARG A CA 1
ATOM 775 C C . ARG A 1 100 ? -10.799 0.771 20.125 1.00 89.69 100 ARG A C 1
ATOM 777 O O . ARG A 1 100 ? -9.808 0.243 19.638 1.00 89.69 100 ARG A O 1
ATOM 784 N N . HIS A 1 101 ? -11.764 0.081 20.730 1.00 85.50 101 HIS A N 1
ATOM 785 C CA . HIS A 1 101 ? -11.670 -1.365 20.928 1.00 85.50 101 HIS A CA 1
ATOM 786 C C . HIS A 1 101 ? -11.584 -2.136 19.612 1.00 85.50 101 HIS A C 1
ATOM 788 O O . HIS A 1 101 ? -10.863 -3.124 19.523 1.00 85.50 101 HIS A O 1
ATOM 794 N N . TRP A 1 102 ? -12.289 -1.689 18.572 1.00 84.56 102 TRP A N 1
ATOM 795 C CA . TRP A 1 102 ? -12.210 -2.323 17.259 1.00 84.56 102 TRP A CA 1
ATOM 796 C C . TRP A 1 102 ? -10.837 -2.133 16.594 1.00 84.56 102 TRP A C 1
ATOM 798 O O . TRP A 1 102 ? -10.367 -3.043 15.919 1.00 84.56 102 TRP A O 1
ATOM 808 N N . ILE A 1 103 ? -10.170 -0.990 16.809 1.00 78.50 103 ILE A N 1
ATOM 809 C CA . ILE A 1 103 ? -8.772 -0.781 16.396 1.00 78.50 103 ILE A CA 1
ATOM 810 C C . ILE A 1 103 ? -7.860 -1.733 17.154 1.00 78.50 103 ILE A C 1
ATOM 812 O O . ILE A 1 103 ? -7.037 -2.381 16.520 1.00 78.50 103 ILE A O 1
ATOM 816 N N . ASP A 1 104 ? -8.029 -1.860 18.466 1.00 74.69 104 ASP A N 1
ATOM 817 C CA . ASP A 1 104 ? -7.214 -2.773 19.266 1.00 74.69 104 ASP A CA 1
ATOM 818 C C . ASP A 1 104 ? -7.434 -4.225 18.838 1.00 74.69 104 ASP A C 1
ATOM 820 O O . ASP A 1 104 ? -6.484 -4.986 18.792 1.00 74.69 104 ASP A O 1
ATOM 824 N N . LEU A 1 105 ? -8.651 -4.607 18.444 1.00 73.31 105 LEU A N 1
ATOM 825 C CA . LEU A 1 105 ? -8.953 -5.930 17.890 1.00 73.31 105 LEU A CA 1
ATOM 826 C C . LEU A 1 105 ? -8.363 -6.148 16.491 1.00 73.31 105 LEU A C 1
ATOM 828 O O . LEU A 1 105 ? -7.857 -7.235 16.239 1.00 73.31 105 LEU A O 1
ATOM 832 N N . GLU A 1 106 ? -8.394 -5.155 15.595 1.00 68.81 106 GLU A N 1
ATOM 833 C CA . GLU A 1 106 ? -7.734 -5.252 14.279 1.00 68.81 106 GLU A CA 1
ATOM 834 C C . GLU A 1 106 ? -6.206 -5.177 14.374 1.00 68.81 106 GLU A C 1
ATOM 836 O O . GLU A 1 106 ? -5.514 -5.729 13.527 1.00 68.81 106 GLU A O 1
ATOM 841 N N . THR A 1 107 ? -5.682 -4.499 15.392 1.00 64.31 107 THR A N 1
ATOM 842 C CA . THR A 1 107 ? -4.239 -4.374 15.639 1.00 64.31 107 THR A CA 1
ATOM 843 C C . THR A 1 107 ? -3.719 -5.574 16.432 1.00 64.31 107 THR A C 1
ATOM 845 O O . THR A 1 107 ? -2.586 -5.991 16.233 1.00 64.31 107 THR A O 1
ATOM 848 N N . SER A 1 108 ? -4.549 -6.156 17.306 1.00 57.41 108 SER A N 1
ATOM 849 C CA . SER A 1 108 ? -4.263 -7.379 18.069 1.00 57.41 108 SER A CA 1
ATOM 850 C C . SER A 1 108 ? -4.550 -8.643 17.273 1.00 57.41 108 SER A C 1
ATOM 852 O O . SER A 1 108 ? -3.961 -9.678 17.583 1.00 57.41 108 SER A O 1
ATOM 854 N N . SER A 1 109 ? -5.367 -8.583 16.217 1.00 48.56 109 SER A N 1
ATOM 855 C CA . SER A 1 109 ? -5.074 -9.387 15.038 1.00 48.56 109 SER A CA 1
ATOM 856 C C . SER A 1 109 ? -3.844 -8.776 14.381 1.00 48.56 109 SER A C 1
ATOM 858 O O . SER A 1 109 ? -3.939 -8.208 13.294 1.00 48.56 109 SER A O 1
ATOM 860 N N . GLU A 1 110 ? -2.696 -8.861 15.065 1.00 45.66 110 GLU A N 1
ATOM 861 C CA . GLU A 1 110 ? -1.419 -8.778 14.378 1.00 45.66 110 GLU A CA 1
ATOM 862 C C . GLU A 1 110 ? -1.608 -9.658 13.141 1.00 45.66 110 GLU A C 1
ATOM 864 O O . GLU A 1 110 ? -2.033 -10.813 13.302 1.00 45.66 110 GLU A O 1
ATOM 869 N N . PRO A 1 111 ? -1.432 -9.132 11.914 1.00 50.94 111 PRO A N 1
ATOM 870 C CA . PRO A 1 111 ? -1.241 -10.033 10.792 1.00 50.94 111 PRO A CA 1
ATOM 871 C C . PRO A 1 111 ? -0.117 -10.925 11.278 1.00 50.94 111 PRO A C 1
ATOM 873 O O . PRO A 1 111 ? 0.928 -10.343 11.559 1.00 50.94 111 PRO A O 1
ATOM 876 N N . GLU A 1 112 ? -0.402 -12.219 11.538 1.00 46.53 112 GLU A N 1
ATOM 877 C CA . GLU A 1 112 ? 0.539 -13.188 12.116 1.00 46.53 112 GLU A CA 1
ATOM 878 C C . GLU A 1 112 ? 1.897 -12.750 11.645 1.00 46.53 112 GLU A C 1
ATOM 880 O O . GLU A 1 112 ? 2.119 -12.777 10.431 1.00 46.53 112 GLU A O 1
ATOM 885 N N . THR A 1 113 ? 2.669 -12.141 12.553 1.00 45.12 113 THR A N 1
ATOM 886 C CA . THR A 1 113 ? 3.888 -11.437 12.193 1.00 45.12 113 THR A CA 1
ATOM 887 C C . THR A 1 113 ? 4.652 -12.478 11.424 1.00 45.12 113 THR A C 1
ATOM 889 O O . THR A 1 113 ? 5.000 -13.515 11.986 1.00 45.12 113 THR A O 1
ATOM 892 N N . LEU A 1 114 ? 4.711 -12.286 10.100 1.00 48.88 114 LEU A N 1
ATOM 893 C CA . LEU A 1 114 ? 5.397 -13.170 9.176 1.00 48.88 114 LEU A CA 1
ATOM 894 C C . LEU A 1 114 ? 6.736 -13.362 9.844 1.00 48.88 114 LEU A C 1
ATOM 896 O O . LEU A 1 114 ? 7.416 -12.355 10.037 1.00 48.88 114 LEU A O 1
ATOM 900 N N . GLY A 1 115 ? 6.958 -14.577 10.369 1.00 47.62 115 GLY A N 1
ATOM 901 C CA . GLY A 1 115 ? 7.851 -14.787 11.506 1.00 47.62 115 GLY A CA 1
ATOM 902 C C . GLY A 1 115 ? 9.117 -13.972 11.333 1.00 47.62 115 GLY A C 1
ATOM 903 O O . GLY A 1 115 ? 9.621 -13.914 10.211 1.00 47.62 115 GLY A O 1
ATOM 904 N N . GLU A 1 116 ? 9.599 -13.347 12.410 1.00 55.09 116 GLU A N 1
ATOM 905 C CA . GLU A 1 116 ? 10.766 -12.443 12.469 1.00 55.09 116 GLU A CA 1
ATOM 906 C C . GLU A 1 116 ? 12.044 -12.960 11.753 1.00 55.09 116 GLU A C 1
ATOM 908 O O . GLU A 1 116 ? 13.037 -12.247 11.655 1.00 55.09 116 GLU A O 1
ATOM 913 N N . ASP A 1 117 ? 12.009 -14.159 11.176 1.00 56.00 117 ASP A N 1
ATOM 914 C CA . ASP A 1 117 ? 13.072 -14.864 10.478 1.00 56.00 117 ASP A CA 1
ATOM 915 C C . ASP A 1 117 ? 12.954 -14.858 8.933 1.00 56.00 117 ASP A C 1
ATOM 917 O O . ASP A 1 117 ? 13.801 -15.445 8.251 1.00 56.00 117 ASP A O 1
ATOM 921 N N . HIS A 1 118 ? 11.934 -14.235 8.330 1.00 65.44 118 HIS A N 1
ATOM 922 C CA . HIS A 1 118 ? 11.863 -14.064 6.869 1.00 65.44 118 HIS A CA 1
ATOM 923 C C . HIS A 1 118 ? 12.178 -12.633 6.453 1.00 65.44 118 HIS A C 1
ATOM 925 O O . HIS A 1 118 ? 11.339 -11.906 5.926 1.00 65.44 118 HIS A O 1
ATOM 931 N N . GLU A 1 119 ? 13.444 -12.260 6.653 1.00 85.81 119 GLU A N 1
ATOM 932 C CA . GLU A 1 119 ? 14.063 -11.099 6.018 1.00 85.81 119 GLU A CA 1
ATOM 933 C C . GLU A 1 119 ? 13.873 -11.213 4.495 1.00 85.81 119 GLU A C 1
ATOM 935 O O . GLU A 1 119 ? 14.562 -11.965 3.794 1.00 85.81 119 GLU A O 1
ATOM 940 N N . TRP A 1 120 ? 12.850 -10.525 3.987 1.00 91.31 120 TRP A N 1
ATOM 941 C CA . TRP A 1 120 ? 12.551 -10.494 2.566 1.00 91.31 120 TRP A CA 1
ATOM 942 C C . TRP A 1 120 ? 13.722 -9.833 1.841 1.00 91.31 120 TRP A C 1
ATOM 944 O O . TRP A 1 120 ? 14.078 -8.685 2.106 1.00 91.31 120 TRP A O 1
ATOM 954 N N . ASN A 1 121 ? 14.331 -10.581 0.924 1.00 93.31 121 ASN A N 1
ATOM 955 C CA . ASN A 1 121 ? 15.464 -10.117 0.144 1.00 93.31 121 ASN A CA 1
ATOM 956 C C . ASN A 1 121 ? 14.977 -9.723 -1.256 1.00 93.31 121 ASN A C 1
ATOM 958 O O . ASN A 1 121 ? 14.500 -10.595 -1.987 1.00 93.31 121 ASN A O 1
ATOM 962 N N . PRO A 1 122 ? 15.099 -8.4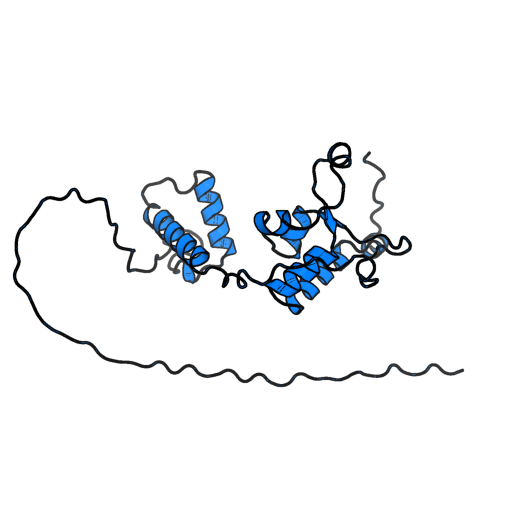43 -1.657 1.00 93.75 122 PRO A N 1
ATOM 963 C CA . PRO A 1 122 ? 14.566 -7.976 -2.926 1.00 93.75 122 PRO A CA 1
ATOM 964 C C . PRO A 1 122 ? 15.207 -8.726 -4.101 1.00 93.75 122 PRO A C 1
ATOM 966 O O . PRO A 1 122 ? 16.440 -8.808 -4.177 1.00 93.75 122 PRO A O 1
ATOM 969 N N . PRO A 1 123 ? 14.411 -9.233 -5.061 1.00 94.88 123 PRO A N 1
ATOM 970 C CA . PRO A 1 123 ? 14.959 -9.937 -6.204 1.00 94.88 123 PRO A CA 1
ATOM 971 C C . PRO A 1 123 ? 15.833 -9.002 -7.062 1.00 94.88 123 PRO A C 1
ATOM 973 O O . PRO A 1 123 ? 15.510 -7.819 -7.247 1.00 94.88 123 PRO A O 1
ATOM 976 N N . PRO A 1 124 ? 16.944 -9.515 -7.619 1.00 95.62 124 PRO A N 1
ATOM 977 C CA . PRO A 1 124 ? 17.818 -8.741 -8.488 1.00 95.62 124 PRO A CA 1
ATOM 978 C C . PRO A 1 124 ? 17.094 -8.328 -9.776 1.00 95.62 124 PRO A C 1
ATOM 980 O O . PRO A 1 124 ? 16.575 -9.166 -10.513 1.00 95.62 124 PRO A O 1
ATOM 983 N N . LEU A 1 125 ? 17.132 -7.031 -10.093 1.00 93.94 125 LEU A N 1
ATOM 984 C CA . LEU A 1 125 ? 16.425 -6.453 -11.245 1.00 93.94 125 LEU A CA 1
ATOM 985 C C . LEU A 1 125 ? 16.875 -7.035 -12.593 1.00 93.94 125 LEU A C 1
ATOM 987 O O . LEU A 1 125 ? 16.076 -7.128 -13.515 1.00 93.94 125 LEU A O 1
ATOM 991 N N . GLY A 1 126 ? 18.129 -7.489 -12.704 1.00 93.00 126 GLY A N 1
ATOM 992 C CA . GLY A 1 126 ? 18.653 -8.102 -13.932 1.00 93.00 126 GLY A CA 1
ATOM 993 C C . GLY A 1 126 ? 17.994 -9.434 -14.318 1.00 93.00 126 GLY A C 1
ATOM 994 O O . GLY A 1 126 ? 18.179 -9.895 -15.440 1.00 93.00 126 GLY A O 1
ATOM 995 N N . PHE A 1 127 ? 17.229 -10.046 -13.410 1.00 92.44 127 PHE A N 1
ATOM 996 C CA . PHE A 1 127 ? 16.469 -11.277 -13.656 1.00 92.44 127 PHE A CA 1
ATOM 997 C C . PHE A 1 127 ? 14.960 -11.028 -13.751 1.00 92.44 127 PHE A C 1
ATOM 999 O O . PHE A 1 127 ? 14.179 -11.981 -13.796 1.00 92.44 127 PHE A O 1
ATOM 1006 N N . ALA A 1 128 ? 14.536 -9.764 -13.759 1.00 94.25 128 ALA A N 1
ATOM 1007 C CA . ALA A 1 128 ? 13.127 -9.433 -13.824 1.00 94.25 128 ALA A CA 1
ATOM 1008 C C . ALA A 1 128 ? 12.521 -9.908 -15.162 1.00 94.25 128 ALA A C 1
ATOM 1010 O O . ALA A 1 128 ? 13.147 -9.757 -16.216 1.00 94.25 128 ALA A O 1
ATOM 1011 N N . PRO A 1 129 ? 11.303 -10.476 -15.162 1.00 95.62 129 PRO A N 1
ATOM 1012 C CA . PRO A 1 129 ? 10.587 -10.777 -16.398 1.00 95.62 129 PRO A CA 1
ATOM 1013 C C . PRO A 1 129 ? 10.403 -9.530 -17.275 1.00 95.62 129 PRO A C 1
ATOM 1015 O O . PRO A 1 129 ? 10.341 -8.405 -16.776 1.00 95.62 129 PRO A O 1
ATOM 1018 N N . SER A 1 130 ? 10.240 -9.716 -18.587 1.00 94.19 130 SER A N 1
ATOM 1019 C CA . SER A 1 130 ? 10.020 -8.607 -19.532 1.00 94.19 130 SER A CA 1
ATOM 1020 C C . SER A 1 130 ? 8.785 -7.762 -19.199 1.00 94.19 130 SER A C 1
ATOM 1022 O O . SER A 1 130 ? 8.782 -6.575 -19.480 1.00 94.19 130 SER A O 1
ATOM 1024 N N . THR A 1 131 ? 7.777 -8.334 -18.532 1.00 94.50 131 THR A N 1
ATOM 1025 C CA . THR A 1 131 ? 6.583 -7.618 -18.043 1.00 94.50 131 THR A CA 1
ATOM 1026 C C . THR A 1 131 ? 6.905 -6.484 -17.062 1.00 94.50 131 THR A C 1
ATOM 1028 O O . THR A 1 131 ? 6.109 -5.566 -16.902 1.00 94.50 131 THR A O 1
ATOM 1031 N N . PHE A 1 132 ? 8.065 -6.530 -16.400 1.00 95.69 132 PHE A N 1
ATOM 1032 C CA . PHE A 1 132 ? 8.526 -5.491 -15.474 1.00 95.69 132 PHE A CA 1
ATOM 1033 C C . PHE A 1 132 ? 9.496 -4.503 -16.121 1.00 95.69 132 PHE A C 1
ATOM 1035 O O . PHE A 1 132 ? 10.160 -3.753 -15.407 1.00 95.69 132 PHE A O 1
ATOM 1042 N N . HIS A 1 133 ? 9.594 -4.502 -17.447 1.00 93.56 133 HIS A N 1
ATOM 1043 C CA . HIS A 1 133 ? 10.430 -3.581 -18.196 1.00 93.56 133 HIS A CA 1
ATOM 1044 C C . HIS A 1 133 ? 9.575 -2.719 -19.116 1.00 93.56 133 HIS A C 1
ATOM 1046 O O . HIS A 1 133 ? 8.565 -3.170 -19.652 1.00 93.56 133 HIS A O 1
ATOM 1052 N N . GLU A 1 134 ? 9.992 -1.472 -19.292 1.00 89.38 134 GLU A N 1
ATOM 1053 C CA . GLU A 1 134 ? 9.420 -0.597 -20.301 1.00 89.38 134 GLU A CA 1
ATOM 1054 C C . GLU A 1 134 ? 9.759 -1.126 -21.702 1.00 89.38 134 GLU A C 1
ATOM 1056 O O . GLU A 1 134 ? 10.867 -1.612 -21.975 1.00 89.38 134 GLU A O 1
ATOM 1061 N N . GLU A 1 135 ? 8.770 -1.064 -22.590 1.00 87.62 135 GLU A N 1
ATOM 1062 C CA . GLU A 1 135 ? 8.883 -1.597 -23.937 1.00 87.62 135 GLU A CA 1
ATOM 1063 C C . GLU A 1 135 ? 9.951 -0.829 -24.729 1.00 87.62 135 GLU A C 1
ATOM 1065 O O . GLU A 1 135 ? 9.895 0.385 -24.901 1.00 87.62 135 GLU A O 1
ATOM 1070 N N . GLY A 1 136 ? 10.973 -1.551 -25.194 1.00 88.88 136 GLY A N 1
ATOM 1071 C CA . GLY A 1 136 ? 12.050 -1.006 -26.023 1.00 88.88 136 GLY A CA 1
ATOM 1072 C C . GLY A 1 136 ? 13.240 -0.391 -25.276 1.00 88.88 136 GLY A C 1
ATOM 1073 O O . GLY A 1 136 ? 14.304 -0.270 -25.883 1.00 88.88 136 GLY A O 1
ATOM 1074 N N . THR A 1 137 ? 13.131 -0.058 -23.986 1.00 84.00 137 THR A N 1
ATOM 1075 C CA . THR A 1 137 ? 14.226 0.609 -23.244 1.00 84.00 137 THR A CA 1
ATOM 1076 C C . THR A 1 137 ? 14.995 -0.323 -22.302 1.00 84.00 137 THR A C 1
ATOM 1078 O O . THR A 1 137 ? 16.050 0.061 -21.793 1.00 84.00 137 THR A O 1
ATOM 1081 N N . CYS A 1 138 ? 14.503 -1.552 -22.073 1.00 88.75 138 CYS A N 1
ATOM 1082 C CA . CYS A 1 138 ? 15.008 -2.483 -21.048 1.00 88.75 138 CYS A CA 1
ATOM 1083 C C . CYS A 1 138 ? 15.096 -1.848 -19.647 1.00 88.75 138 CYS A C 1
ATOM 1085 O O . CYS A 1 138 ? 15.791 -2.374 -18.776 1.00 88.75 138 CYS A O 1
ATOM 1087 N N . GLN A 1 139 ? 14.430 -0.712 -19.416 1.00 90.12 139 GLN A N 1
ATOM 1088 C CA . GLN A 1 139 ? 14.440 -0.048 -18.123 1.00 90.12 139 GLN A CA 1
ATOM 1089 C C . GLN A 1 139 ? 13.390 -0.688 -17.216 1.00 90.12 139 GLN A C 1
ATOM 1091 O O . GLN A 1 139 ? 12.266 -0.920 -17.664 1.00 90.12 139 GLN A O 1
ATOM 1096 N N . PRO A 1 140 ? 13.721 -0.989 -15.950 1.00 94.44 140 PRO A N 1
ATOM 1097 C CA . PRO A 1 140 ? 12.742 -1.490 -14.999 1.00 94.44 140 PRO A CA 1
ATOM 1098 C C . PRO A 1 140 ? 11.584 -0.506 -14.804 1.00 94.44 140 PRO A C 1
ATOM 1100 O O . PRO A 1 140 ? 11.793 0.694 -14.608 1.00 94.44 140 PRO A O 1
ATOM 1103 N N . LEU A 1 141 ? 10.356 -1.021 -14.796 1.00 94.69 141 LEU A N 1
ATOM 1104 C CA . LEU A 1 141 ? 9.167 -0.225 -14.522 1.00 94.69 141 LEU A CA 1
ATOM 1105 C C . LEU A 1 141 ? 9.179 0.298 -13.084 1.00 94.69 141 LEU A C 1
ATOM 1107 O O . LEU A 1 141 ? 9.493 -0.412 -12.121 1.00 94.69 141 LEU A O 1
ATOM 1111 N N . CYS A 1 142 ? 8.786 1.559 -12.954 1.00 94.62 142 CYS A N 1
ATOM 1112 C CA . CYS A 1 142 ? 8.751 2.292 -11.699 1.00 94.62 142 CYS A CA 1
ATOM 1113 C C . CYS A 1 142 ? 7.299 2.575 -11.299 1.00 94.62 142 CYS A C 1
ATOM 1115 O O . CYS A 1 142 ? 6.463 2.877 -12.151 1.00 94.62 142 CYS A O 1
ATOM 1117 N N . ILE A 1 143 ? 7.007 2.561 -10.002 1.00 94.88 143 ILE A N 1
ATOM 1118 C CA . ILE A 1 143 ? 5.696 2.906 -9.445 1.00 94.88 143 ILE A CA 1
ATOM 1119 C C . ILE A 1 143 ? 5.853 3.943 -8.326 1.00 94.88 143 ILE A C 1
ATOM 1121 O O . ILE A 1 143 ? 6.817 3.919 -7.561 1.00 94.88 143 ILE A O 1
ATOM 1125 N N . SER A 1 144 ? 4.929 4.902 -8.246 1.00 94.00 144 SER A N 1
ATOM 1126 C CA . SER A 1 144 ? 4.911 5.896 -7.160 1.00 94.00 144 SER A CA 1
ATOM 1127 C C . SER A 1 144 ? 4.241 5.351 -5.898 1.00 94.00 144 SER A C 1
ATOM 1129 O O . SER A 1 144 ? 3.319 4.544 -5.999 1.00 94.00 144 SER A O 1
ATOM 1131 N N . GLY A 1 145 ? 4.615 5.857 -4.716 1.00 92.75 145 GLY A N 1
ATOM 1132 C CA . GLY A 1 145 ? 3.975 5.464 -3.446 1.00 92.75 145 GLY A CA 1
ATOM 1133 C C . GLY A 1 145 ? 2.442 5.583 -3.461 1.00 92.75 145 GLY A C 1
ATOM 1134 O O . GLY A 1 145 ? 1.734 4.664 -3.063 1.00 92.75 145 GLY A O 1
ATOM 1135 N N . SER A 1 146 ? 1.902 6.653 -4.058 1.00 92.44 146 SER A N 1
ATOM 1136 C CA . SER A 1 146 ? 0.447 6.815 -4.216 1.00 92.44 146 SER A CA 1
ATOM 1137 C C . SER A 1 146 ? -0.203 5.721 -5.069 1.00 92.44 146 SER A C 1
ATOM 1139 O O . SER A 1 146 ? -1.325 5.306 -4.794 1.00 92.44 146 SER A O 1
ATOM 1141 N N . GLN A 1 147 ? 0.487 5.250 -6.113 1.00 95.19 147 GLN A N 1
ATOM 1142 C CA . GLN A 1 147 ? -0.012 4.159 -6.952 1.00 95.19 147 GLN A CA 1
ATOM 1143 C C . GLN A 1 147 ? 0.092 2.817 -6.221 1.00 95.19 147 GLN A C 1
ATOM 1145 O O . GLN A 1 147 ? -0.806 1.995 -6.365 1.00 95.19 147 GLN A O 1
ATOM 1150 N N . ILE A 1 148 ? 1.129 2.608 -5.405 1.00 96.25 148 ILE A N 1
ATOM 1151 C CA . ILE A 1 148 ? 1.248 1.405 -4.573 1.00 96.25 148 ILE A CA 1
ATOM 1152 C C . ILE A 1 148 ? -0.000 1.253 -3.692 1.00 96.25 148 ILE A C 1
ATOM 1154 O O . ILE A 1 148 ? -0.684 0.237 -3.790 1.00 96.25 148 ILE A O 1
ATOM 1158 N N . GLY A 1 149 ? -0.370 2.288 -2.931 1.00 92.94 149 GLY A N 1
ATOM 1159 C CA . GLY A 1 149 ? -1.584 2.246 -2.107 1.00 92.94 149 GLY A CA 1
ATOM 1160 C C . GLY A 1 149 ? -2.879 2.080 -2.918 1.00 92.94 149 GLY A C 1
ATOM 1161 O O . GLY A 1 149 ? -3.821 1.442 -2.461 1.00 92.94 149 GLY A O 1
ATOM 1162 N N . GLN A 1 150 ? -2.936 2.607 -4.146 1.00 94.81 150 GLN A N 1
ATOM 1163 C CA . GLN A 1 150 ? -4.124 2.514 -5.005 1.00 94.81 150 GLN A CA 1
ATOM 1164 C C . GLN A 1 150 ? -4.326 1.130 -5.653 1.00 94.81 150 GLN A C 1
ATOM 1166 O O . GLN A 1 150 ? -5.470 0.703 -5.857 1.00 94.81 150 GLN A O 1
ATOM 1171 N N . TYR A 1 151 ? -3.243 0.474 -6.077 1.00 96.12 151 TYR A N 1
ATOM 1172 C CA . TYR A 1 151 ? -3.310 -0.771 -6.854 1.00 96.12 151 TYR A CA 1
ATOM 1173 C C . TYR A 1 151 ? -3.033 -2.011 -6.016 1.00 96.12 151 TYR A C 1
ATOM 1175 O O . TYR A 1 151 ? -3.711 -3.011 -6.223 1.00 96.12 151 TYR A O 1
ATOM 1183 N N . PHE A 1 152 ? -2.076 -1.927 -5.095 1.00 95.62 152 PHE A N 1
ATOM 1184 C CA . PHE A 1 152 ? -1.625 -3.039 -4.258 1.00 95.62 152 PHE A CA 1
ATOM 1185 C C . PHE A 1 152 ? -2.183 -2.967 -2.832 1.00 95.62 152 PHE A C 1
ATOM 1187 O O . PHE A 1 152 ? -1.874 -3.831 -2.025 1.00 95.62 152 PHE A O 1
ATOM 1194 N N . GLU A 1 153 ? -2.967 -1.929 -2.514 1.00 93.94 153 GLU A N 1
ATOM 1195 C CA . GLU A 1 153 ? -3.620 -1.738 -1.208 1.00 93.94 153 GLU A CA 1
ATOM 1196 C C . GLU A 1 153 ? -2.643 -1.763 -0.015 1.00 93.94 153 GLU A C 1
ATOM 1198 O O . GLU A 1 153 ? -3.027 -2.012 1.126 1.00 93.94 153 GLU A O 1
ATOM 1203 N N . LEU A 1 154 ? -1.366 -1.445 -0.265 1.00 92.75 154 LEU A N 1
ATOM 1204 C CA . LEU A 1 154 ? -0.343 -1.388 0.773 1.00 92.75 154 LEU A CA 1
ATOM 1205 C C . LEU A 1 154 ? -0.377 -0.061 1.524 1.00 92.75 154 LEU A C 1
ATOM 1207 O O . LEU A 1 154 ? -0.455 1.018 0.927 1.00 92.75 154 LEU A O 1
ATOM 1211 N N . ALA A 1 155 ? -0.241 -0.153 2.845 1.00 91.44 155 ALA A N 1
ATOM 1212 C CA . ALA A 1 155 ? -0.051 1.002 3.707 1.00 91.44 155 ALA A CA 1
ATOM 1213 C C . ALA A 1 155 ? 1.323 1.650 3.478 1.00 91.44 155 ALA A C 1
ATOM 1215 O O . ALA A 1 155 ? 2.301 0.982 3.144 1.00 91.44 155 ALA A O 1
ATOM 1216 N N . GLU A 1 156 ? 1.406 2.958 3.718 1.00 90.81 156 GLU A N 1
ATOM 1217 C CA . GLU A 1 156 ? 2.638 3.730 3.527 1.00 90.81 156 GLU A CA 1
ATOM 1218 C C . GLU A 1 156 ? 3.807 3.206 4.353 1.00 90.81 156 GLU A C 1
ATOM 1220 O O . GLU A 1 156 ? 4.885 2.960 3.819 1.00 90.81 156 GLU A O 1
ATOM 1225 N N . THR A 1 157 ? 3.553 2.897 5.620 1.00 88.81 157 THR A N 1
ATOM 1226 C CA . THR A 1 157 ? 4.543 2.338 6.548 1.00 88.81 157 THR A CA 1
ATOM 1227 C C . THR A 1 157 ? 5.180 1.036 6.062 1.00 88.81 157 THR A C 1
ATOM 1229 O O . THR A 1 157 ? 6.289 0.705 6.475 1.00 88.81 157 THR A O 1
ATOM 1232 N N . VAL A 1 158 ? 4.498 0.295 5.187 1.00 89.50 158 VAL A N 1
ATOM 1233 C CA . VAL A 1 158 ? 4.989 -0.966 4.631 1.00 89.50 158 VAL A CA 1
ATOM 1234 C C . VAL A 1 158 ? 5.965 -0.699 3.493 1.00 89.50 158 VAL A C 1
ATOM 1236 O O . VAL A 1 158 ? 7.103 -1.171 3.526 1.00 89.50 158 VAL A O 1
ATOM 1239 N N . TYR A 1 159 ? 5.544 0.078 2.491 1.00 91.25 159 TYR A N 1
ATOM 1240 C CA . TYR A 1 159 ? 6.368 0.293 1.304 1.00 91.25 159 TYR A CA 1
ATOM 1241 C C . TYR A 1 159 ? 7.517 1.283 1.536 1.00 91.25 159 TYR A C 1
ATOM 1243 O O . TYR A 1 159 ? 8.426 1.357 0.712 1.00 91.25 159 TYR A O 1
ATOM 1251 N N . GLU A 1 160 ? 7.534 2.030 2.643 1.00 90.31 160 GLU A N 1
ATOM 1252 C CA . GLU A 1 160 ? 8.673 2.884 3.001 1.00 90.31 160 GLU A CA 1
ATOM 1253 C C . GLU A 1 160 ? 9.977 2.116 3.240 1.00 90.31 160 GLU A C 1
ATOM 1255 O O . GLU A 1 160 ? 11.048 2.692 3.051 1.00 90.31 160 GLU A O 1
ATOM 1260 N N . ASN A 1 161 ? 9.891 0.827 3.572 1.00 88.75 161 ASN A N 1
ATOM 1261 C CA . ASN A 1 161 ? 11.055 -0.041 3.753 1.00 88.75 161 ASN A CA 1
ATOM 1262 C C . ASN A 1 161 ? 11.550 -0.673 2.439 1.00 88.75 161 ASN A C 1
ATOM 1264 O O . ASN A 1 161 ? 12.576 -1.351 2.431 1.00 88.75 161 ASN A O 1
ATOM 1268 N N . LEU A 1 162 ? 10.836 -0.476 1.322 1.00 92.88 162 LEU A N 1
ATOM 1269 C CA . LEU A 1 162 ? 11.231 -1.031 0.028 1.00 92.88 162 LEU A CA 1
ATOM 1270 C C . LEU A 1 162 ? 12.376 -0.228 -0.612 1.00 92.88 162 LEU A C 1
ATOM 1272 O O . LEU A 1 162 ? 12.461 0.990 -0.424 1.00 92.88 162 LEU A O 1
ATOM 1276 N N . PRO A 1 163 ? 13.214 -0.869 -1.451 1.00 92.69 163 PRO A N 1
ATOM 1277 C CA . PRO A 1 163 ? 14.241 -0.170 -2.213 1.00 92.69 163 PRO A CA 1
ATOM 1278 C C . PRO A 1 163 ? 13.648 0.936 -3.099 1.00 92.69 163 PRO A C 1
ATOM 1280 O O . PRO A 1 163 ? 12.810 0.683 -3.970 1.00 92.69 163 PRO A O 1
ATOM 1283 N N . THR A 1 164 ? 14.102 2.174 -2.897 1.00 93.06 164 THR A N 1
ATOM 1284 C CA . THR A 1 164 ? 13.674 3.336 -3.685 1.00 93.06 164 THR A CA 1
ATOM 1285 C C . THR A 1 164 ? 14.570 3.579 -4.895 1.00 93.06 164 THR A C 1
ATOM 1287 O O . THR A 1 164 ? 15.780 3.351 -4.865 1.00 93.06 164 THR A O 1
ATOM 1290 N N . ILE A 1 165 ? 13.965 4.107 -5.954 1.00 88.12 165 ILE A N 1
ATOM 1291 C CA . ILE A 1 165 ? 14.630 4.554 -7.177 1.00 88.12 165 ILE A CA 1
ATOM 1292 C C . ILE A 1 165 ? 15.018 6.017 -6.999 1.00 88.12 165 ILE A C 1
ATOM 1294 O O . ILE A 1 165 ? 14.177 6.840 -6.640 1.00 88.12 165 ILE A O 1
ATOM 1298 N N . GLY A 1 166 ? 16.281 6.324 -7.276 1.00 73.69 166 GLY A N 1
ATOM 1299 C CA . GLY A 1 166 ? 16.848 7.650 -7.080 1.00 73.69 166 GLY A CA 1
ATOM 1300 C C . GLY A 1 166 ? 17.702 7.681 -5.820 1.00 73.69 166 GLY A C 1
ATOM 1301 O O . GLY A 1 166 ? 17.226 7.493 -4.703 1.00 73.69 166 GLY A O 1
ATOM 1302 N N . GLY A 1 167 ? 19.003 7.906 -6.005 1.00 61.91 167 GLY A N 1
ATOM 1303 C CA . GLY A 1 167 ? 19.868 8.276 -4.892 1.00 61.91 167 GLY A CA 1
ATOM 1304 C C . GLY A 1 167 ? 19.465 9.643 -4.334 1.00 61.91 167 GLY A C 1
ATOM 1305 O O . GLY A 1 167 ? 18.637 10.349 -4.905 1.00 61.91 167 GLY A O 1
ATOM 1306 N N . MET A 1 168 ? 20.126 10.064 -3.257 1.00 52.22 168 MET A N 1
ATOM 1307 C CA . MET A 1 168 ? 19.921 11.359 -2.589 1.00 52.22 168 MET A CA 1
ATOM 1308 C C . MET A 1 168 ? 19.898 12.579 -3.546 1.00 52.22 168 MET A C 1
ATOM 1310 O O . MET A 1 168 ? 19.336 13.616 -3.212 1.00 52.22 168 MET A O 1
ATOM 1314 N N . HIS A 1 169 ? 20.467 12.448 -4.750 1.00 49.56 169 HIS A N 1
ATOM 1315 C CA . HIS A 1 169 ? 20.496 13.469 -5.799 1.00 49.56 169 HIS A CA 1
ATOM 1316 C C . HIS A 1 169 ? 19.197 13.637 -6.613 1.00 49.56 169 HIS A C 1
ATOM 1318 O O . HIS A 1 169 ? 18.975 14.722 -7.146 1.00 49.56 169 HIS A O 1
ATOM 1324 N N . ASP A 1 170 ? 18.340 12.617 -6.707 1.00 51.16 170 ASP A N 1
ATOM 1325 C CA . ASP A 1 170 ? 17.112 12.656 -7.532 1.00 51.16 170 ASP A CA 1
ATOM 1326 C C . ASP A 1 170 ? 15.921 13.315 -6.797 1.00 51.16 170 ASP A C 1
ATOM 1328 O O . ASP A 1 170 ? 14.901 13.692 -7.381 1.00 51.16 170 ASP A O 1
ATOM 1332 N N . VAL A 1 171 ? 16.096 13.527 -5.488 1.00 54.53 171 VAL A N 1
ATOM 1333 C CA . VAL A 1 171 ? 15.146 14.196 -4.586 1.00 54.53 171 VAL A CA 1
ATOM 1334 C C . VAL A 1 171 ? 14.952 15.673 -4.954 1.00 54.53 171 VAL A C 1
ATOM 1336 O O . VAL A 1 171 ? 13.920 16.252 -4.642 1.00 54.53 171 VAL A O 1
ATOM 1339 N N . LEU A 1 172 ? 15.915 16.298 -5.641 1.00 52.62 172 LEU A N 1
ATOM 1340 C CA . LEU A 1 172 ? 15.859 17.731 -5.953 1.00 52.62 172 LEU A CA 1
ATOM 1341 C C . LEU A 1 172 ? 15.105 18.069 -7.249 1.00 52.62 172 LEU A C 1
ATOM 1343 O O . LEU A 1 172 ? 14.759 19.231 -7.445 1.00 52.62 172 LEU A O 1
ATOM 1347 N N . LEU A 1 173 ? 14.878 17.097 -8.140 1.00 54.03 173 LEU A N 1
ATOM 1348 C CA . LEU A 1 173 ? 14.349 17.352 -9.492 1.00 54.03 173 LEU A CA 1
ATOM 1349 C C . LEU A 1 173 ? 12.929 16.831 -9.702 1.00 54.03 173 LEU A C 1
ATOM 1351 O O . LEU A 1 173 ? 12.161 17.405 -10.471 1.00 54.03 173 LEU A O 1
ATOM 1355 N N . THR A 1 174 ? 12.556 15.759 -9.014 1.00 54.75 174 THR A N 1
ATOM 1356 C CA . THR A 1 174 ? 11.176 15.278 -8.998 1.00 54.75 174 THR A CA 1
ATOM 1357 C C . THR A 1 174 ? 10.482 15.861 -7.771 1.00 54.75 174 THR A C 1
ATOM 1359 O O . THR A 1 174 ? 11.135 16.100 -6.767 1.00 54.75 174 THR A O 1
ATOM 1362 N N . ASN A 1 175 ? 9.177 16.142 -7.836 1.00 59.59 175 ASN A N 1
ATOM 1363 C CA . ASN A 1 175 ? 8.379 16.780 -6.771 1.00 59.59 175 ASN A CA 1
ATOM 1364 C C . ASN A 1 175 ? 8.290 15.952 -5.458 1.00 59.59 175 ASN A C 1
ATOM 1366 O O . ASN A 1 175 ? 7.191 15.620 -5.015 1.00 59.59 175 ASN A O 1
ATOM 1370 N N . ASN A 1 176 ? 9.419 15.571 -4.855 1.00 60.69 176 ASN A N 1
ATOM 1371 C CA . ASN A 1 176 ? 9.579 14.759 -3.647 1.00 60.69 176 ASN A CA 1
ATOM 1372 C C . ASN A 1 176 ? 8.814 13.423 -3.637 1.00 60.69 176 ASN A C 1
ATOM 1374 O O . ASN A 1 176 ? 8.602 12.834 -2.577 1.00 60.69 176 ASN A O 1
ATOM 1378 N N . LYS A 1 177 ? 8.379 12.911 -4.793 1.00 79.44 177 LYS A N 1
ATOM 1379 C CA . LYS A 1 177 ? 7.622 11.656 -4.848 1.00 79.44 177 LYS A CA 1
ATOM 1380 C C . LYS A 1 177 ? 8.583 10.482 -4.963 1.00 79.44 177 LYS A C 1
ATOM 1382 O O . LYS A 1 177 ? 9.093 10.215 -6.048 1.00 79.44 177 LYS A O 1
ATOM 1387 N N . LYS A 1 178 ? 8.776 9.763 -3.850 1.00 89.31 178 LYS A N 1
ATOM 1388 C CA . LYS A 1 178 ? 9.490 8.478 -3.816 1.00 89.31 178 LYS A CA 1
ATOM 1389 C C . LYS A 1 178 ? 8.936 7.548 -4.907 1.00 89.31 178 LYS A C 1
ATOM 1391 O O . LYS A 1 178 ? 7.715 7.395 -5.056 1.00 89.31 178 LYS A O 1
ATOM 1396 N N . ARG A 1 179 ? 9.844 6.947 -5.675 1.00 92.62 179 ARG A N 1
ATOM 1397 C CA . ARG A 1 179 ? 9.551 5.927 -6.687 1.00 92.62 179 ARG A CA 1
ATOM 1398 C C . ARG A 1 179 ? 10.153 4.601 -6.252 1.00 92.62 179 ARG A C 1
ATOM 1400 O O . ARG A 1 179 ? 11.205 4.573 -5.621 1.00 92.62 179 ARG A O 1
ATOM 1407 N N . TYR A 1 180 ? 9.487 3.521 -6.620 1.00 95.25 180 TYR A N 1
ATOM 1408 C CA . TYR A 1 180 ? 9.837 2.158 -6.243 1.00 95.25 180 TYR A CA 1
ATOM 1409 C C . TYR A 1 180 ? 9.869 1.283 -7.490 1.00 95.25 180 TYR A C 1
ATOM 1411 O O . TYR A 1 180 ? 9.160 1.563 -8.461 1.00 95.25 180 TYR A O 1
ATOM 1419 N N . TYR A 1 181 ? 10.672 0.222 -7.478 1.00 96.31 181 TYR A N 1
ATOM 1420 C CA . TYR A 1 181 ? 10.659 -0.755 -8.565 1.00 96.31 181 TYR A CA 1
ATOM 1421 C C . TYR A 1 181 ? 9.384 -1.593 -8.484 1.00 96.31 181 TYR A C 1
ATOM 1423 O O . TYR A 1 181 ? 9.095 -2.192 -7.447 1.00 96.31 181 TYR A O 1
ATOM 1431 N N . LEU A 1 182 ? 8.631 -1.672 -9.585 1.00 96.81 182 LEU A N 1
ATOM 1432 C CA . LEU A 1 182 ? 7.360 -2.403 -9.626 1.00 96.81 182 LEU A CA 1
ATOM 1433 C C . LEU A 1 182 ? 7.534 -3.886 -9.257 1.00 96.81 182 LEU A C 1
ATOM 1435 O O . LEU A 1 182 ? 6.692 -4.446 -8.561 1.00 96.81 182 LEU A O 1
ATOM 1439 N N . LEU A 1 183 ? 8.651 -4.496 -9.671 1.00 97.31 183 LEU A N 1
ATOM 1440 C CA . LEU A 1 183 ? 9.003 -5.875 -9.325 1.00 97.31 183 LEU A CA 1
ATOM 1441 C C . LEU A 1 183 ? 9.090 -6.090 -7.811 1.00 97.31 183 LEU A C 1
ATOM 1443 O O . LEU A 1 183 ? 8.601 -7.093 -7.307 1.00 97.31 183 LEU A O 1
ATOM 1447 N N . HIS A 1 184 ? 9.725 -5.161 -7.095 1.00 96.75 184 HIS A N 1
ATOM 1448 C CA . HIS A 1 184 ? 9.929 -5.271 -5.650 1.00 96.75 184 HIS A CA 1
ATOM 1449 C C . HIS A 1 184 ? 8.607 -5.178 -4.898 1.00 96.75 184 HIS A C 1
ATOM 1451 O O . HIS A 1 184 ? 8.372 -5.966 -3.992 1.00 96.75 184 HIS A O 1
ATOM 1457 N N . VAL A 1 185 ? 7.713 -4.284 -5.326 1.00 97.00 185 VAL A N 1
ATOM 1458 C CA . VAL A 1 185 ? 6.356 -4.187 -4.768 1.00 97.00 185 VAL A CA 1
ATOM 1459 C C . VAL A 1 185 ? 5.565 -5.470 -5.035 1.00 97.00 185 VAL A C 1
ATOM 1461 O O . VAL A 1 185 ? 4.960 -6.019 -4.119 1.00 97.00 185 VAL A O 1
ATOM 1464 N N . TYR A 1 186 ? 5.600 -5.976 -6.271 1.00 97.62 186 TYR A N 1
ATOM 1465 C CA . TYR A 1 186 ? 4.917 -7.214 -6.650 1.00 97.62 186 TYR A CA 1
ATOM 1466 C C . TYR A 1 186 ? 5.405 -8.418 -5.831 1.00 97.62 186 TYR A C 1
ATOM 1468 O O . TYR A 1 186 ? 4.595 -9.157 -5.277 1.00 97.62 186 TYR A O 1
ATOM 1476 N N . ASP A 1 187 ? 6.722 -8.602 -5.729 1.00 96.69 187 ASP A N 1
ATOM 1477 C CA . ASP A 1 187 ? 7.322 -9.728 -5.012 1.00 96.69 187 ASP A CA 1
ATOM 1478 C C . ASP A 1 187 ? 7.050 -9.660 -3.501 1.00 96.69 187 ASP A C 1
ATOM 1480 O O . ASP A 1 187 ? 6.773 -10.682 -2.865 1.00 96.69 187 ASP A O 1
ATOM 1484 N N . TRP A 1 188 ? 7.020 -8.445 -2.944 1.00 95.06 188 TRP A N 1
ATOM 1485 C CA . TRP A 1 188 ? 6.624 -8.219 -1.559 1.00 95.06 188 TRP A CA 1
ATOM 1486 C C . TRP A 1 188 ? 5.182 -8.679 -1.308 1.00 95.06 188 TRP A C 1
ATOM 1488 O O . TRP A 1 188 ? 4.957 -9.502 -0.420 1.00 95.06 188 TRP A O 1
ATOM 1498 N N . VAL A 1 189 ? 4.218 -8.235 -2.126 1.00 95.38 189 VAL A N 1
ATOM 1499 C CA . VAL A 1 189 ? 2.797 -8.632 -2.002 1.00 95.38 189 VAL A CA 1
ATOM 1500 C C . VAL A 1 189 ? 2.616 -10.127 -2.225 1.00 95.38 189 VAL A C 1
ATOM 1502 O O . VAL A 1 189 ? 1.868 -10.782 -1.502 1.00 95.38 189 VAL A O 1
ATOM 1505 N N . LYS A 1 190 ? 3.342 -10.698 -3.187 1.00 95.19 190 LYS A N 1
ATOM 1506 C CA . LYS A 1 190 ? 3.326 -12.139 -3.441 1.00 95.19 190 LYS A CA 1
ATOM 1507 C C . LYS A 1 190 ? 3.785 -12.940 -2.219 1.00 95.19 190 LYS A C 1
ATOM 1509 O O . LYS A 1 190 ? 3.219 -13.997 -1.951 1.00 95.19 190 LYS A O 1
ATOM 1514 N N . THR A 1 191 ? 4.790 -12.443 -1.499 1.00 92.31 191 THR A N 1
ATOM 1515 C CA . THR A 1 191 ? 5.354 -13.102 -0.311 1.00 92.31 191 THR A CA 1
ATOM 1516 C C . THR A 1 191 ? 4.475 -12.923 0.929 1.00 92.31 191 THR A C 1
ATOM 1518 O O . THR A 1 191 ? 4.341 -13.861 1.709 1.00 92.31 191 THR A O 1
ATOM 1521 N N . HIS A 1 192 ? 3.871 -11.743 1.112 1.00 90.31 192 HIS A N 1
ATOM 1522 C CA . HIS A 1 192 ? 3.161 -11.383 2.349 1.00 90.31 192 HIS A CA 1
ATOM 1523 C C . HIS A 1 192 ? 1.641 -11.570 2.280 1.00 90.31 192 HIS A C 1
ATOM 1525 O O . HIS A 1 192 ? 0.990 -11.683 3.316 1.00 90.31 192 HIS A O 1
ATOM 1531 N N . SER A 1 193 ? 1.067 -11.598 1.079 1.00 91.19 193 SER A N 1
ATOM 1532 C CA . SER A 1 193 ? -0.374 -11.736 0.864 1.00 91.19 193 SER A CA 1
ATOM 1533 C C . SER A 1 193 ? -0.660 -13.002 0.060 1.00 91.19 193 SER A C 1
ATOM 1535 O O . SER A 1 193 ? -0.865 -14.075 0.628 1.00 91.19 193 SER A O 1
ATOM 1537 N N . SER A 1 194 ? -0.649 -12.916 -1.270 1.00 94.81 194 SER A N 1
ATOM 1538 C CA . SER A 1 194 ? -0.761 -14.081 -2.146 1.00 94.81 194 SER A CA 1
ATOM 1539 C C . SER A 1 194 ? -0.301 -13.753 -3.565 1.00 94.81 194 SER A C 1
ATOM 1541 O O . SER A 1 194 ? -0.382 -12.610 -4.013 1.00 94.81 194 SER A O 1
ATOM 1543 N N . GLU A 1 195 ? 0.129 -14.773 -4.310 1.00 96.25 195 GLU A N 1
ATOM 1544 C CA . GLU A 1 195 ? 0.482 -14.623 -5.730 1.00 96.25 195 GLU A CA 1
ATOM 1545 C C . GLU A 1 195 ? -0.703 -14.116 -6.567 1.00 96.25 195 GLU A C 1
ATOM 1547 O O . GLU A 1 195 ? -0.538 -13.215 -7.379 1.00 96.25 195 GLU A O 1
ATOM 1552 N N . ALA A 1 196 ? -1.917 -14.613 -6.305 1.00 95.94 196 ALA A N 1
ATOM 1553 C CA . ALA A 1 196 ? -3.116 -14.200 -7.035 1.00 95.94 196 ALA A CA 1
ATOM 1554 C C . ALA A 1 196 ? -3.465 -12.714 -6.829 1.00 95.94 196 ALA A C 1
ATOM 1556 O O . ALA A 1 196 ? -3.946 -12.055 -7.751 1.00 95.94 196 ALA A O 1
ATOM 1557 N N . GLU A 1 197 ? -3.236 -12.184 -5.628 1.00 94.69 197 GLU A N 1
ATOM 1558 C CA . GLU A 1 197 ? -3.459 -10.771 -5.315 1.00 94.69 197 GLU A CA 1
ATOM 1559 C C . GLU A 1 197 ? -2.400 -9.877 -5.964 1.00 94.69 197 GLU A C 1
ATOM 1561 O O . GLU A 1 197 ? -2.742 -8.860 -6.573 1.00 94.69 197 GLU A O 1
ATOM 1566 N N . ALA A 1 198 ? -1.134 -10.300 -5.923 1.00 97.12 198 ALA A N 1
ATOM 1567 C CA . ALA A 1 198 ? -0.044 -9.615 -6.607 1.00 97.12 198 ALA A CA 1
ATOM 1568 C C . ALA A 1 198 ? -0.277 -9.553 -8.129 1.00 97.12 198 ALA A C 1
ATOM 1570 O O . ALA A 1 198 ? -0.124 -8.487 -8.730 1.00 97.12 198 ALA A O 1
ATOM 1571 N N . ASP A 1 199 ? -0.709 -10.662 -8.740 1.00 97.06 199 ASP A N 1
ATOM 1572 C CA . ASP A 1 199 ? -1.052 -10.742 -10.166 1.00 97.06 199 ASP A CA 1
ATOM 1573 C C . ASP A 1 199 ? -2.219 -9.814 -10.527 1.00 97.06 199 ASP A C 1
ATOM 1575 O O . ASP A 1 199 ? -2.141 -9.058 -11.500 1.00 97.06 199 ASP A O 1
ATOM 1579 N N . ALA A 1 200 ? -3.292 -9.819 -9.729 1.00 96.50 200 ALA A N 1
ATOM 1580 C CA . ALA A 1 200 ? -4.458 -8.969 -9.963 1.00 96.50 200 ALA A CA 1
ATOM 1581 C C . ALA A 1 200 ? -4.116 -7.471 -9.855 1.00 96.50 200 ALA A C 1
ATOM 1583 O O . ALA A 1 200 ? -4.566 -6.661 -10.676 1.00 96.50 200 ALA A O 1
ATOM 1584 N N . ALA A 1 201 ? -3.302 -7.092 -8.866 1.00 96.81 201 ALA A N 1
ATOM 1585 C CA . ALA A 1 201 ? -2.827 -5.722 -8.692 1.00 96.81 201 ALA A CA 1
ATOM 1586 C C . ALA A 1 201 ? -1.914 -5.283 -9.848 1.00 96.81 201 ALA A C 1
ATOM 1588 O O . ALA A 1 201 ? -2.080 -4.178 -10.382 1.00 96.81 201 ALA A O 1
ATOM 1589 N N . LEU A 1 202 ? -1.005 -6.163 -10.285 1.00 97.12 202 LEU A N 1
ATOM 1590 C CA . LEU A 1 202 ? -0.129 -5.928 -11.432 1.00 97.12 202 LEU A CA 1
ATOM 1591 C C . LEU A 1 202 ? -0.937 -5.732 -12.718 1.00 97.12 202 LEU A C 1
ATOM 1593 O O . LEU A 1 202 ? -0.713 -4.757 -13.435 1.00 97.12 202 LEU A O 1
ATOM 1597 N N . GLU A 1 203 ? -1.915 -6.596 -12.991 1.00 95.88 203 GLU A N 1
ATOM 1598 C CA . GLU A 1 203 ? -2.773 -6.475 -14.172 1.00 95.88 203 GLU A CA 1
ATOM 1599 C C . GLU A 1 203 ? -3.548 -5.148 -14.167 1.00 95.88 203 GLU A C 1
ATOM 1601 O O . GLU A 1 203 ? -3.606 -4.445 -15.180 1.00 9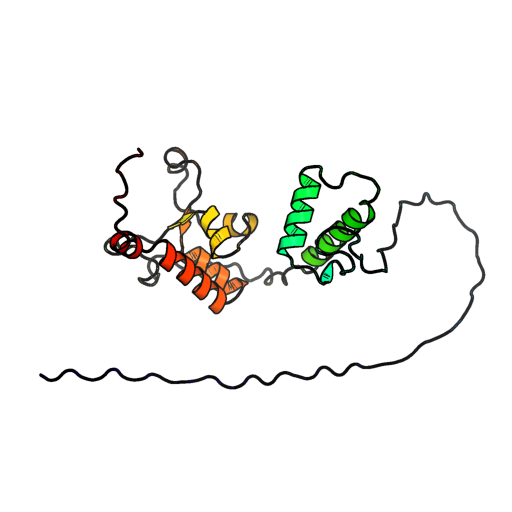5.88 203 GLU A O 1
ATOM 1606 N N . LYS A 1 204 ? -4.108 -4.764 -13.013 1.00 95.69 204 LYS A N 1
ATOM 1607 C CA . LYS A 1 204 ? -4.830 -3.495 -12.841 1.00 95.69 204 LYS A CA 1
ATOM 1608 C C . LYS A 1 204 ? -3.920 -2.287 -13.082 1.00 95.69 204 LYS A C 1
ATOM 1610 O O . LYS A 1 204 ? -4.354 -1.322 -13.717 1.00 95.69 204 LYS A O 1
ATOM 1615 N N . PHE A 1 205 ? -2.677 -2.341 -12.600 1.00 95.62 205 PHE A N 1
ATOM 1616 C CA . PHE A 1 205 ? -1.672 -1.307 -12.838 1.00 95.62 205 PHE A CA 1
ATOM 1617 C C . PHE A 1 205 ? -1.309 -1.217 -14.324 1.00 95.62 205 PHE A C 1
ATOM 1619 O O . PHE A 1 205 ? -1.408 -0.133 -14.902 1.00 95.62 205 PHE A O 1
ATOM 1626 N N . LEU A 1 206 ? -0.944 -2.337 -14.955 1.00 93.62 206 LEU A N 1
ATOM 1627 C CA . LEU A 1 206 ? -0.534 -2.371 -16.361 1.00 93.62 206 LEU A CA 1
ATOM 1628 C C . LEU A 1 206 ? -1.663 -1.889 -17.269 1.00 93.62 206 LEU A C 1
ATOM 1630 O O . LEU A 1 206 ? -1.461 -0.963 -18.043 1.00 93.62 206 LEU A O 1
ATOM 1634 N N . ARG A 1 207 ? -2.888 -2.391 -17.085 1.00 91.88 207 ARG A N 1
ATOM 1635 C CA . ARG A 1 207 ? -4.057 -1.983 -17.882 1.00 91.88 207 ARG A CA 1
ATOM 1636 C C . ARG A 1 207 ? -4.332 -0.476 -17.828 1.00 91.88 207 ARG A C 1
ATOM 1638 O O . ARG A 1 207 ? -4.868 0.092 -18.775 1.00 91.88 207 ARG A O 1
ATOM 1645 N N . ARG A 1 208 ? -4.029 0.179 -16.703 1.00 92.19 208 ARG A N 1
ATOM 1646 C CA . ARG A 1 208 ? -4.276 1.617 -16.517 1.00 92.19 208 ARG A CA 1
ATOM 1647 C C . ARG A 1 208 ? -3.142 2.496 -17.043 1.00 92.19 208 ARG A C 1
ATOM 1649 O O . ARG A 1 208 ? -3.407 3.650 -17.380 1.00 92.19 208 ARG A O 1
ATOM 1656 N N . ASN A 1 209 ? -1.919 1.971 -17.072 1.00 87.44 209 ASN A N 1
ATOM 1657 C CA . ASN A 1 209 ? -0.726 2.676 -17.542 1.00 87.44 209 ASN A CA 1
ATOM 1658 C C . ASN A 1 209 ? -0.308 2.261 -18.961 1.00 87.44 209 ASN A C 1
ATOM 1660 O O . ASN A 1 209 ? 0.686 2.779 -19.455 1.00 87.44 209 ASN A O 1
ATOM 1664 N N . ASP A 1 210 ? -1.054 1.362 -19.606 1.00 82.38 210 ASP A N 1
ATOM 1665 C CA . ASP A 1 210 ? -0.824 0.955 -20.987 1.00 82.38 210 ASP A CA 1
ATOM 1666 C C . ASP A 1 210 ? -0.968 2.170 -21.928 1.00 82.38 210 ASP A C 1
ATOM 1668 O O . ASP A 1 210 ? -2.060 2.754 -22.019 1.00 82.38 210 ASP A O 1
ATOM 1672 N N . PRO A 1 211 ? 0.116 2.592 -22.604 1.00 68.00 211 PRO A N 1
ATOM 1673 C CA . PRO A 1 211 ? 0.088 3.741 -23.498 1.00 68.00 211 PRO A CA 1
ATOM 1674 C C . PRO A 1 211 ? -0.810 3.508 -24.724 1.00 68.00 211 PRO A C 1
ATOM 1676 O O . PRO A 1 211 ? -1.389 4.471 -25.237 1.00 68.00 211 PRO A O 1
ATOM 1679 N N . GLU A 1 212 ? -1.012 2.261 -25.169 1.00 69.69 212 GLU A N 1
ATOM 1680 C CA . GLU A 1 212 ? -1.831 1.976 -26.358 1.00 69.69 212 GLU A CA 1
ATOM 1681 C C . GLU A 1 212 ? -3.326 2.238 -26.120 1.00 69.69 212 GLU A C 1
ATOM 1683 O O . GLU A 1 212 ? -4.049 2.666 -27.027 1.00 69.69 212 GLU A O 1
ATOM 1688 N N . MET A 1 213 ? -3.798 2.093 -24.878 1.00 57.16 213 MET A N 1
ATOM 1689 C CA . MET A 1 213 ? -5.184 2.410 -24.509 1.00 57.16 213 MET A CA 1
ATOM 1690 C C . MET A 1 213 ? -5.502 3.914 -24.580 1.00 57.16 213 MET A C 1
ATOM 1692 O O . MET A 1 213 ? -6.662 4.279 -24.785 1.00 57.16 213 MET A O 1
ATOM 1696 N N . TYR A 1 214 ? -4.499 4.793 -24.471 1.00 50.44 214 TYR A N 1
ATOM 1697 C CA . TYR A 1 214 ? -4.680 6.234 -24.696 1.00 50.44 214 TYR A CA 1
ATOM 1698 C C . TYR A 1 214 ? -4.678 6.594 -26.189 1.00 50.44 214 TYR A C 1
ATOM 1700 O O . TYR A 1 214 ? -5.383 7.520 -26.591 1.00 50.44 214 TYR A O 1
ATOM 1708 N N . GLY A 1 215 ? -3.976 5.819 -27.024 1.00 52.34 215 GLY A N 1
ATOM 1709 C CA . GLY A 1 215 ? -3.939 6.006 -28.478 1.00 52.34 215 GLY A CA 1
ATOM 1710 C C . GLY A 1 215 ? -5.255 5.672 -29.190 1.00 52.34 215 GLY A C 1
ATOM 1711 O O . GLY A 1 215 ? -5.611 6.338 -30.160 1.00 52.34 215 GLY A O 1
ATOM 1712 N N . MET A 1 216 ? -6.029 4.697 -28.696 1.00 52.28 216 MET A N 1
ATOM 1713 C CA . MET A 1 216 ? -7.331 4.354 -29.298 1.00 52.28 216 MET A CA 1
ATOM 1714 C C . MET A 1 216 ? -8.487 5.282 -28.898 1.00 52.28 216 MET A C 1
ATOM 1716 O O . MET A 1 216 ? -9.509 5.297 -29.584 1.00 52.28 216 MET A O 1
ATOM 1720 N N . LEU A 1 217 ? -8.355 6.060 -27.819 1.00 51.34 217 LEU A N 1
ATOM 1721 C CA . LEU A 1 217 ? -9.417 6.968 -27.369 1.00 51.34 217 LEU A CA 1
ATOM 1722 C C . LEU A 1 217 ? -9.344 8.375 -27.976 1.00 51.34 217 LEU A C 1
ATOM 1724 O O . LEU A 1 217 ? -10.210 9.189 -27.671 1.00 51.34 217 LEU A O 1
ATOM 1728 N N . GLY A 1 218 ? -8.377 8.664 -28.856 1.00 46.22 218 GLY A N 1
ATOM 1729 C CA . GLY A 1 218 ? -8.375 9.888 -29.669 1.00 46.22 218 GLY A CA 1
ATOM 1730 C C . GLY A 1 218 ? -8.418 11.196 -28.872 1.00 46.22 218 GLY A C 1
ATOM 1731 O O . GLY A 1 218 ? -8.831 12.223 -29.405 1.00 46.22 218 GLY A O 1
ATOM 1732 N N . PHE A 1 219 ? -8.020 11.178 -27.599 1.00 47.00 219 PHE A N 1
ATOM 1733 C CA . PHE A 1 219 ? -7.786 12.405 -26.857 1.00 47.00 219 PHE A CA 1
ATOM 1734 C C . PHE A 1 219 ? -6.395 12.893 -27.244 1.00 47.00 219 PHE A C 1
ATOM 1736 O O . PHE A 1 219 ? -5.398 12.348 -26.777 1.00 47.00 219 PHE A O 1
ATOM 1743 N N . GLU A 1 220 ? -6.335 13.900 -28.118 1.00 46.50 220 GLU A N 1
ATOM 1744 C CA . GLU A 1 220 ? -5.152 14.746 -28.266 1.00 46.50 220 GLU A CA 1
ATOM 1745 C C . GLU A 1 220 ? -4.762 15.228 -26.866 1.00 46.50 220 GLU A C 1
ATOM 1747 O O . GLU A 1 220 ? -5.406 16.105 -26.282 1.00 46.50 220 GLU A O 1
ATOM 1752 N N . VAL A 1 221 ? -3.740 14.601 -26.280 1.00 47.31 221 VAL A N 1
ATOM 1753 C CA . VAL A 1 221 ? -3.133 15.091 -25.048 1.00 47.31 221 VAL A CA 1
ATOM 1754 C C . VAL A 1 221 ? -2.404 16.359 -25.450 1.00 47.31 221 VAL A C 1
ATOM 1756 O O . VAL A 1 221 ? -1.290 16.324 -25.962 1.00 47.31 221 VAL A O 1
ATOM 1759 N N . SER A 1 222 ? -3.111 17.475 -25.295 1.00 47.81 222 SER A N 1
ATOM 1760 C CA . SER A 1 222 ? -2.587 18.823 -25.430 1.00 47.81 222 SER A CA 1
ATOM 1761 C C . SER A 1 222 ? -1.237 18.906 -24.723 1.00 47.81 222 SER A C 1
ATOM 1763 O O . SER A 1 222 ? -1.162 18.718 -23.509 1.00 47.81 222 SER A O 1
ATOM 1765 N N . GLU A 1 223 ? -0.192 19.204 -25.492 1.00 47.69 223 GLU A N 1
ATOM 1766 C CA . GLU A 1 223 ? 1.165 19.501 -25.037 1.00 47.69 223 GLU A CA 1
ATOM 1767 C C . GLU A 1 223 ? 1.176 20.758 -24.153 1.00 47.69 223 GLU A C 1
ATOM 1769 O O . GLU A 1 223 ? 1.583 21.840 -24.562 1.00 47.69 223 GLU A O 1
ATOM 1774 N N . TYR A 1 224 ? 0.713 20.643 -22.917 1.00 51.88 224 TYR A N 1
ATOM 1775 C CA . TYR A 1 224 ? 1.012 21.608 -21.874 1.00 51.88 224 TYR A CA 1
ATOM 1776 C C . TYR A 1 224 ? 1.311 20.813 -20.618 1.00 51.88 224 TYR A C 1
ATOM 1778 O O . TYR A 1 224 ? 0.424 20.161 -20.089 1.00 51.88 224 TYR A O 1
ATOM 1786 N N . TYR A 1 225 ? 2.583 20.788 -20.226 1.00 45.34 225 TYR A N 1
ATOM 1787 C CA . TYR A 1 225 ? 3.086 21.123 -18.889 1.00 45.34 225 TYR A CA 1
ATOM 1788 C C . TYR A 1 225 ? 4.548 20.654 -18.785 1.00 45.34 225 TYR A C 1
ATOM 1790 O O . TYR A 1 225 ? 4.824 19.465 -18.643 1.00 45.34 225 TYR A O 1
ATOM 1798 N N . TRP A 1 226 ? 5.458 21.628 -18.875 1.00 56.44 226 TRP A N 1
ATOM 1799 C CA . TRP A 1 226 ? 6.757 21.621 -18.200 1.00 56.44 226 TRP A CA 1
ATOM 1800 C C . TRP A 1 226 ? 6.605 22.413 -16.901 1.00 56.44 226 TRP A C 1
ATOM 1802 O O . TRP A 1 226 ? 5.834 23.404 -16.927 1.00 56.44 226 TRP A O 1
#

Secondary structure (DSSP, 8-state):
-PPPPP----------PPPP-PPP----------------------------SPPBP-SGGGTT-BGGGS-HHHHHHHHHHHHTTTT-SGGGHHHHHHHHHHHHHHHHS------TT--PPPPPGGG--GGGB-TTT-PBPEEEHHHHHHHS---HHHHTTSPEES-TTGGGTTTS--EEEHHHHHHHHHHHT-HHHHHHHHHHHHHHH-HHHHHTTT--------

Foldseek 3Di:
DDDDDDDDDDDDDDDDDDDDDDDDDDDDDDDDDDDDDDDDDDPDPDPPDQPPDFDADCDDPRHRHGPVVDDPVVLVVVVVCVVVVHPPDPVCPVVVSNSVVVVVVVVVVVVPPPPPPCPDDFDDLVPDPCLQADPPPRHGDKDWLVLLCVLLVDDSVVCVPADWDDDPVVCVPPPNTTIHGLSRSLVVCCVSPNNVSSVRSSVVVCVVPPPVVVVVVPPPPPPDDD

Radius of gyration: 27.13 Å; chains: 1; bounding box: 50×51×100 Å